Protein AF-A0A9D5JN54-F1 (afdb_monomer_lite)

Sequence (210 aa):
MKYKNLLLLVTGLLFCFTAGAAPQDSYEYVKKGWSLLGKGEFEEVYRLTDECIEKFSQKADILASGLESFPSKGEEDNYAPMNNVATCYFIKGETLIKEGKTDEAKKVFETVIEKYPYAQSFDPRGWYWSIKEKAEMTLNKLETGRVEEAESEEDVVITRVTLYDKGDEFPVDYEKYGKFLNEGKKNYKFVIKNPIGLSDAVGEGIYPNS

Radius of gyration: 34.34 Å; chains: 1; bounding box: 50×62×128 Å

Structure (mmCIF, N/CA/C/O backbone):
data_AF-A0A9D5JN54-F1
#
_entry.id   AF-A0A9D5JN54-F1
#
loop_
_atom_site.group_PDB
_atom_site.id
_atom_site.type_symbol
_atom_site.label_atom_id
_atom_site.label_alt_id
_atom_site.label_comp_id
_atom_site.label_asym_id
_atom_site.label_entity_id
_atom_site.label_seq_id
_atom_site.pdbx_PDB_ins_code
_atom_site.Cartn_x
_atom_site.Cartn_y
_atom_site.Cartn_z
_atom_site.occupancy
_atom_site.B_iso_or_equiv
_atom_site.auth_seq_id
_atom_site.auth_comp_id
_atom_site.auth_asym_id
_atom_site.auth_atom_id
_atom_site.pdbx_PDB_model_num
ATOM 1 N N . MET A 1 1 ? 33.517 8.369 80.388 1.00 41.38 1 MET A N 1
ATOM 2 C CA . MET A 1 1 ? 33.818 7.956 79.000 1.00 41.38 1 MET A CA 1
ATOM 3 C C . MET A 1 1 ? 32.592 8.228 78.145 1.00 41.38 1 MET A C 1
ATOM 5 O O . MET A 1 1 ? 31.522 7.750 78.487 1.00 41.38 1 MET A O 1
ATOM 9 N N . LYS A 1 2 ? 32.727 9.079 77.123 1.00 50.44 2 LYS A N 1
ATOM 10 C CA . LYS A 1 2 ? 31.660 9.510 76.209 1.00 50.44 2 LYS A CA 1
ATOM 11 C C . LYS A 1 2 ? 31.946 8.904 74.837 1.00 50.44 2 LYS A C 1
ATOM 13 O O . LYS A 1 2 ? 33.010 9.196 74.308 1.00 50.44 2 LYS A O 1
ATOM 18 N N . TYR A 1 3 ? 31.006 8.173 74.247 1.00 50.19 3 TYR A N 1
ATOM 19 C CA . TYR A 1 3 ? 30.971 7.984 72.796 1.00 50.19 3 TYR A CA 1
ATOM 20 C C . TYR A 1 3 ? 29.540 8.171 72.293 1.00 50.19 3 TYR A C 1
ATOM 22 O O . TYR A 1 3 ? 28.583 7.662 72.868 1.00 50.19 3 TYR A O 1
ATOM 30 N N . LYS A 1 4 ? 29.440 9.054 71.296 1.00 51.03 4 LYS A N 1
ATOM 31 C CA . LYS A 1 4 ? 28.237 9.632 70.697 1.00 51.03 4 LYS A CA 1
ATOM 32 C C . LYS A 1 4 ? 27.585 8.636 69.736 1.00 51.03 4 LYS A C 1
ATOM 34 O O . LYS A 1 4 ? 28.276 8.056 68.906 1.00 51.03 4 LYS A O 1
ATOM 39 N N . ASN A 1 5 ? 26.259 8.545 69.797 1.00 47.53 5 ASN A N 1
ATOM 40 C CA . ASN A 1 5 ? 25.428 7.920 68.771 1.00 47.53 5 ASN A CA 1
ATOM 41 C C . ASN A 1 5 ? 25.496 8.744 67.476 1.00 47.53 5 ASN A C 1
ATOM 43 O O . ASN A 1 5 ? 25.158 9.929 67.476 1.00 47.53 5 ASN A O 1
ATOM 47 N N . LEU A 1 6 ? 25.940 8.115 66.388 1.00 52.84 6 LEU A N 1
ATOM 48 C CA . LEU A 1 6 ? 25.944 8.675 65.039 1.00 52.84 6 LEU A CA 1
ATOM 49 C C . LEU A 1 6 ? 24.667 8.211 64.324 1.00 52.84 6 LEU A C 1
ATOM 51 O O . LEU A 1 6 ? 24.574 7.074 63.871 1.00 52.84 6 LEU A O 1
ATOM 55 N N . LEU A 1 7 ? 23.667 9.092 64.278 1.00 47.31 7 LEU A N 1
ATOM 56 C CA . LEU A 1 7 ? 22.432 8.923 63.514 1.00 47.31 7 LEU A CA 1
ATOM 57 C C . LEU A 1 7 ? 22.731 9.263 62.044 1.00 47.31 7 LEU A C 1
ATOM 59 O O . LEU A 1 7 ? 22.980 10.423 61.722 1.00 47.31 7 LEU A O 1
ATOM 63 N N . LEU A 1 8 ? 22.746 8.260 61.164 1.00 46.38 8 LEU A N 1
ATOM 64 C CA . LEU A 1 8 ? 22.981 8.438 59.730 1.00 46.38 8 LEU A CA 1
ATOM 65 C C . LEU A 1 8 ? 21.622 8.477 59.017 1.00 46.38 8 LEU A C 1
ATOM 67 O O . LEU A 1 8 ? 20.948 7.462 58.860 1.00 46.38 8 LEU A O 1
ATOM 71 N N . LEU A 1 9 ? 21.194 9.690 58.670 1.00 45.78 9 LEU A N 1
ATOM 72 C CA . LEU A 1 9 ? 19.932 10.000 58.003 1.00 45.78 9 LEU A CA 1
ATOM 73 C C . LEU A 1 9 ? 20.140 9.817 56.491 1.00 45.78 9 LEU A C 1
ATOM 75 O O . LEU A 1 9 ? 20.740 10.663 55.834 1.00 45.78 9 LEU A O 1
ATOM 79 N N . VAL A 1 10 ? 19.706 8.678 55.949 1.00 50.16 10 VAL A N 1
ATOM 80 C CA . VAL A 1 10 ? 19.752 8.400 54.506 1.00 50.16 10 VAL A CA 1
ATOM 81 C C . VAL A 1 10 ? 18.528 9.042 53.858 1.00 50.16 10 VAL A C 1
ATOM 83 O O . VAL A 1 10 ? 17.432 8.489 53.858 1.00 50.16 10 VAL A O 1
ATOM 86 N N . THR A 1 11 ? 18.706 10.245 53.323 1.00 53.28 11 THR A N 1
ATOM 87 C CA . THR A 1 11 ? 17.743 10.885 52.423 1.00 53.28 11 THR A CA 1
ATOM 88 C C . THR A 1 11 ? 17.764 10.161 51.076 1.00 53.28 11 THR A C 1
ATOM 90 O O . THR A 1 11 ? 18.684 10.348 50.280 1.00 53.28 11 THR A O 1
ATOM 93 N N . GLY A 1 12 ? 16.767 9.310 50.828 1.00 47.66 12 GLY A N 1
ATOM 94 C CA . GLY A 1 12 ? 16.536 8.699 49.520 1.00 47.66 12 GLY A CA 1
ATOM 95 C C . GLY A 1 12 ? 16.027 9.742 48.529 1.00 47.66 12 GLY A C 1
ATOM 96 O O . GLY A 1 12 ? 14.876 10.166 48.605 1.00 47.66 12 GLY A O 1
ATOM 97 N N . LEU A 1 13 ? 16.890 10.162 47.605 1.00 51.06 13 LEU A N 1
ATOM 98 C CA . LEU A 1 13 ? 16.500 10.938 46.433 1.00 51.06 13 LEU A CA 1
ATOM 99 C C . LEU A 1 13 ? 15.825 9.973 45.448 1.00 51.06 13 LEU A C 1
ATOM 101 O O . LEU A 1 13 ? 16.490 9.175 44.788 1.00 51.06 13 LEU A O 1
ATOM 105 N N . LEU A 1 14 ? 14.493 10.011 45.389 1.00 50.78 14 LEU A N 1
ATOM 106 C CA . LEU A 1 14 ? 13.709 9.290 44.392 1.00 50.78 14 LEU A CA 1
ATOM 107 C C . LEU A 1 14 ? 13.924 9.985 43.037 1.00 50.78 14 LEU A C 1
ATOM 109 O O . LEU A 1 14 ? 13.258 10.965 42.707 1.00 50.78 14 LEU A O 1
ATOM 113 N N . PHE A 1 15 ? 14.912 9.521 42.275 1.00 47.31 15 PHE A N 1
ATOM 114 C CA . PHE A 1 15 ? 15.123 9.957 40.899 1.00 47.31 15 PHE A CA 1
ATOM 115 C C . PHE A 1 15 ? 14.032 9.305 40.042 1.00 47.31 15 PHE A C 1
ATOM 117 O O . PHE A 1 15 ? 14.148 8.154 39.623 1.00 47.31 15 PHE A O 1
ATOM 124 N N . CYS A 1 16 ? 12.921 10.019 39.856 1.00 46.31 16 CYS A N 1
ATOM 125 C CA . CYS A 1 16 ? 11.868 9.635 38.925 1.00 46.31 16 CYS A CA 1
ATOM 126 C C . CYS A 1 16 ? 12.456 9.716 37.510 1.00 46.31 16 CYS A C 1
ATOM 128 O O . CYS A 1 16 ? 12.542 10.790 36.919 1.00 46.31 16 CYS A O 1
ATOM 130 N N . PHE A 1 17 ? 12.936 8.584 36.996 1.00 45.31 17 PHE A N 1
ATOM 131 C CA . PHE A 1 17 ? 13.361 8.449 35.609 1.00 45.31 17 PHE A CA 1
ATOM 132 C C . PHE A 1 17 ? 12.096 8.508 34.744 1.00 45.31 17 PHE A C 1
ATOM 134 O O . PHE A 1 17 ? 11.453 7.493 34.485 1.00 45.31 17 PHE A O 1
ATOM 141 N N . THR A 1 18 ? 11.691 9.704 34.314 1.00 49.19 18 THR A N 1
ATOM 142 C CA . THR A 1 18 ? 10.767 9.822 33.186 1.00 49.19 18 THR A CA 1
ATOM 143 C C . THR A 1 18 ? 11.546 9.407 31.949 1.00 49.19 18 THR A C 1
ATOM 145 O O . THR A 1 18 ? 12.252 10.215 31.346 1.00 49.19 18 THR A O 1
ATOM 148 N N . ALA A 1 19 ? 11.478 8.119 31.613 1.00 47.66 19 ALA A N 1
ATOM 149 C CA . ALA A 1 19 ? 11.908 7.614 30.322 1.00 47.66 19 ALA A CA 1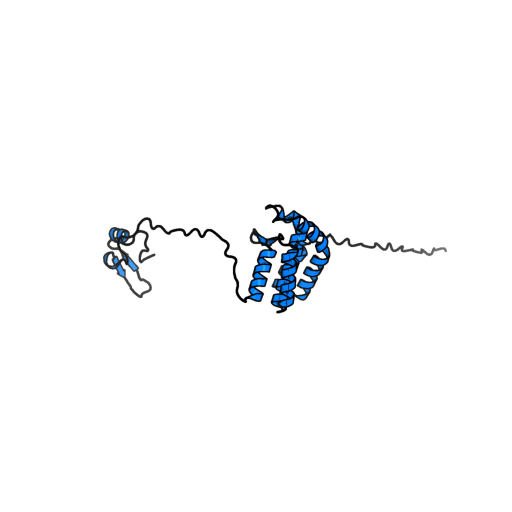
ATOM 150 C C . ALA A 1 19 ? 11.052 8.307 29.255 1.00 47.66 19 ALA A C 1
ATOM 152 O O . ALA A 1 19 ? 9.926 7.899 28.978 1.00 47.66 19 ALA A O 1
ATOM 153 N N . GLY A 1 20 ? 11.559 9.413 28.711 1.00 44.84 20 GLY A N 1
ATOM 154 C CA . GLY A 1 20 ? 11.001 10.023 27.517 1.00 44.84 20 GLY A CA 1
ATOM 155 C C . GLY A 1 20 ? 11.139 9.012 26.390 1.00 44.84 20 GLY A C 1
ATOM 156 O O . GLY A 1 20 ? 12.237 8.814 25.874 1.00 44.84 20 GLY A O 1
ATOM 157 N N . ALA A 1 21 ? 10.047 8.327 26.054 1.00 48.41 21 ALA A N 1
ATOM 158 C CA . ALA A 1 21 ? 9.981 7.523 24.848 1.00 48.41 21 ALA A CA 1
ATOM 159 C C . ALA A 1 21 ? 10.291 8.453 23.669 1.00 48.41 21 ALA A C 1
ATOM 161 O O . ALA A 1 21 ? 9.601 9.456 23.472 1.00 48.41 21 ALA A O 1
ATOM 162 N N . ALA A 1 22 ? 11.360 8.157 22.927 1.00 47.75 22 ALA A N 1
ATOM 163 C CA . ALA A 1 22 ? 11.654 8.861 21.688 1.00 47.75 22 ALA A CA 1
ATOM 164 C C . ALA A 1 22 ? 10.399 8.831 20.794 1.00 47.75 22 ALA A C 1
ATOM 166 O O . ALA A 1 22 ? 9.691 7.817 20.795 1.00 47.75 22 ALA A O 1
ATOM 167 N N . PRO A 1 23 ? 10.080 9.914 20.063 1.00 55.25 23 PRO A N 1
ATOM 168 C CA . PRO A 1 23 ? 8.909 9.935 19.200 1.00 55.25 23 PRO A CA 1
ATOM 169 C C . PRO A 1 23 ? 9.023 8.793 18.187 1.00 55.25 23 PRO A C 1
ATOM 171 O O . PRO A 1 23 ? 9.889 8.805 17.319 1.00 55.25 23 PRO A O 1
ATOM 174 N N . GLN A 1 24 ? 8.181 7.771 18.352 1.00 65.12 24 GLN A N 1
ATOM 175 C CA . GLN A 1 24 ? 8.150 6.632 17.445 1.00 65.12 24 GLN A CA 1
ATOM 176 C C . GLN A 1 24 ? 7.703 7.114 16.069 1.00 65.12 24 GLN A C 1
ATOM 178 O O . GLN A 1 24 ? 6.604 7.655 15.937 1.00 65.12 24 GLN A O 1
ATOM 183 N N . ASP A 1 25 ? 8.563 6.931 15.073 1.00 87.69 25 ASP A N 1
ATOM 184 C CA . ASP A 1 25 ? 8.266 7.261 13.687 1.00 87.69 25 ASP A CA 1
ATOM 185 C C . ASP A 1 25 ? 7.154 6.347 13.149 1.00 87.69 25 ASP A C 1
ATOM 187 O O . ASP A 1 25 ? 7.167 5.130 13.353 1.00 87.69 25 ASP A O 1
ATOM 191 N N . SER A 1 26 ? 6.188 6.944 12.451 1.00 91.69 26 SER A N 1
ATOM 192 C CA . SER A 1 26 ? 5.111 6.247 11.745 1.00 91.69 26 SER A CA 1
ATOM 193 C C . SER A 1 26 ? 5.626 5.145 10.806 1.00 91.69 26 SER A C 1
ATOM 195 O O . SER A 1 26 ? 4.986 4.099 10.691 1.00 91.69 26 SER A O 1
ATOM 197 N N . TYR A 1 27 ? 6.810 5.317 10.207 1.00 94.44 27 TYR A N 1
ATOM 198 C CA . TYR A 1 27 ? 7.404 4.326 9.304 1.00 94.44 27 TYR A CA 1
ATOM 199 C C . TYR A 1 27 ? 7.760 3.004 10.003 1.00 94.44 27 TYR A C 1
ATOM 201 O O . TYR A 1 27 ? 7.640 1.924 9.418 1.00 94.44 27 TYR A O 1
ATOM 209 N N . GLU A 1 28 ? 8.126 3.046 11.288 1.00 95.62 28 GLU A N 1
ATOM 210 C CA . GLU A 1 28 ? 8.456 1.831 12.041 1.00 95.62 28 GLU A CA 1
ATOM 211 C C . GLU A 1 28 ? 7.244 0.904 12.211 1.00 95.62 28 GLU A C 1
ATOM 213 O O . GLU A 1 28 ? 7.414 -0.316 12.267 1.00 95.62 28 GLU A O 1
ATOM 218 N N . TYR A 1 29 ? 6.021 1.446 12.237 1.00 97.25 29 TYR A N 1
ATOM 219 C CA . TYR A 1 29 ? 4.801 0.632 12.253 1.00 97.25 29 TYR A CA 1
ATOM 220 C C . TYR A 1 29 ? 4.611 -0.117 10.936 1.00 97.25 29 TYR A C 1
ATOM 222 O O . TYR A 1 29 ? 4.346 -1.315 10.959 1.00 97.25 29 TYR A O 1
ATOM 230 N N . VAL A 1 30 ? 4.828 0.550 9.799 1.00 97.06 30 VAL A N 1
ATOM 231 C CA . VAL A 1 30 ? 4.738 -0.059 8.463 1.00 97.06 30 VAL A CA 1
ATOM 232 C C . VAL A 1 30 ? 5.753 -1.189 8.316 1.00 97.06 30 VAL A C 1
ATOM 234 O O . VAL A 1 30 ? 5.401 -2.319 7.976 1.00 97.06 30 VAL A O 1
ATOM 237 N N . LYS A 1 31 ? 7.018 -0.907 8.634 1.00 96.50 31 LYS A N 1
ATOM 238 C CA . LYS A 1 31 ? 8.112 -1.880 8.541 1.00 96.50 31 LYS A CA 1
ATOM 239 C C . LYS A 1 31 ? 7.853 -3.122 9.397 1.00 96.50 31 LYS A C 1
ATOM 241 O O . LYS A 1 31 ? 8.060 -4.247 8.936 1.00 96.50 31 LYS A O 1
ATOM 246 N N . LYS A 1 32 ? 7.397 -2.937 10.640 1.00 97.75 32 LYS A N 1
ATOM 247 C CA . LYS A 1 32 ? 7.047 -4.051 11.534 1.00 97.75 32 LYS A CA 1
ATOM 248 C C . LYS A 1 32 ? 5.792 -4.780 11.059 1.00 97.75 32 LYS A C 1
ATOM 250 O O . LYS A 1 32 ? 5.808 -6.006 11.041 1.00 97.75 32 LYS A O 1
ATOM 255 N N . GLY A 1 33 ? 4.764 -4.054 10.623 1.00 98.00 33 GLY A N 1
ATOM 256 C CA . GLY A 1 33 ? 3.512 -4.609 10.109 1.00 98.00 33 GLY A CA 1
ATOM 257 C C . GLY A 1 33 ? 3.741 -5.572 8.946 1.00 98.00 33 GLY A C 1
ATOM 258 O O . GLY A 1 33 ? 3.294 -6.714 9.010 1.00 98.00 33 GLY A O 1
ATOM 259 N N . TRP A 1 34 ? 4.534 -5.179 7.944 1.00 97.69 34 TRP A N 1
ATOM 260 C CA . TRP A 1 34 ? 4.908 -6.071 6.837 1.00 97.69 34 TRP A CA 1
ATOM 261 C C . TRP A 1 34 ? 5.661 -7.319 7.305 1.00 97.69 34 TRP A C 1
ATOM 263 O O . TRP A 1 34 ? 5.368 -8.430 6.861 1.00 97.69 34 TRP A O 1
ATOM 273 N N . SER A 1 35 ? 6.620 -7.147 8.219 1.00 97.75 35 SER A N 1
ATOM 274 C CA . SER A 1 35 ? 7.409 -8.255 8.770 1.00 97.75 35 SER A CA 1
ATOM 275 C C . SER A 1 35 ? 6.532 -9.273 9.504 1.00 97.75 35 SER A C 1
ATOM 277 O O . SER A 1 35 ? 6.646 -10.475 9.268 1.00 97.75 35 SER A O 1
ATOM 279 N N . LEU A 1 36 ? 5.626 -8.802 10.360 1.00 98.50 36 LEU A N 1
ATOM 280 C CA . LEU A 1 36 ? 4.719 -9.642 11.146 1.00 98.50 36 LEU A CA 1
ATOM 281 C C . LEU A 1 36 ? 3.654 -10.311 10.280 1.00 98.50 36 LEU A C 1
ATOM 283 O O . LEU A 1 36 ? 3.385 -11.498 10.458 1.00 98.50 36 LEU A O 1
ATOM 287 N N . LEU A 1 37 ? 3.122 -9.599 9.284 1.00 98.12 37 LEU A N 1
ATOM 288 C CA . LEU A 1 37 ? 2.214 -10.168 8.291 1.00 98.12 37 LEU A CA 1
ATOM 289 C C . LEU A 1 37 ? 2.878 -11.325 7.535 1.00 98.12 37 LEU A C 1
ATOM 291 O O . LEU A 1 37 ? 2.264 -12.376 7.347 1.00 98.12 37 LEU A O 1
ATOM 295 N N . GLY A 1 38 ? 4.148 -11.166 7.149 1.00 96.88 38 GLY A N 1
ATOM 296 C CA . GLY A 1 38 ? 4.942 -12.227 6.525 1.00 96.88 38 GLY A CA 1
ATOM 297 C C . GLY A 1 38 ? 5.158 -13.448 7.426 1.00 96.88 38 GLY A C 1
ATOM 298 O O . GLY A 1 38 ? 5.268 -14.564 6.921 1.00 96.88 38 GLY A O 1
ATOM 299 N N . LYS A 1 39 ? 5.173 -13.257 8.750 1.00 98.06 39 LYS A N 1
ATOM 300 C CA . LYS A 1 39 ? 5.285 -14.330 9.753 1.00 98.06 39 LYS A CA 1
ATOM 301 C C . LYS A 1 39 ? 3.945 -14.947 10.158 1.00 98.06 39 LYS A C 1
ATOM 303 O O . LYS A 1 39 ? 3.942 -15.974 10.829 1.00 98.06 39 LYS A O 1
ATOM 308 N N . GLY A 1 40 ? 2.823 -14.344 9.767 1.00 96.94 40 GLY A N 1
ATOM 309 C CA . GLY A 1 40 ? 1.492 -14.776 10.192 1.00 96.94 40 GLY A CA 1
ATOM 310 C C . GLY A 1 40 ? 1.116 -14.357 11.619 1.00 96.94 40 GLY A C 1
ATOM 311 O O . GLY A 1 40 ? 0.193 -14.923 12.195 1.00 96.94 40 GLY A O 1
ATOM 312 N N . GLU A 1 41 ? 1.811 -13.380 12.206 1.00 98.31 41 GLU A N 1
ATOM 313 C CA . GLU A 1 41 ? 1.548 -12.879 13.565 1.00 98.31 41 GLU A CA 1
ATOM 314 C C . GLU A 1 41 ? 0.401 -11.847 13.556 1.00 98.31 41 GLU A C 1
ATOM 316 O O . GLU A 1 41 ? 0.594 -10.668 13.843 1.00 98.31 41 GLU A O 1
ATOM 321 N N . PHE A 1 42 ? -0.802 -12.279 13.163 1.00 98.25 42 PHE A N 1
ATOM 322 C CA . PHE A 1 42 ? -1.915 -11.385 12.807 1.00 98.25 42 PHE A CA 1
ATOM 323 C C . PHE A 1 42 ? -2.397 -10.476 13.944 1.00 98.25 42 PHE A C 1
ATOM 325 O O . PHE A 1 42 ? -2.659 -9.301 13.704 1.00 98.25 42 PHE A O 1
ATOM 332 N N . GLU A 1 43 ? -2.466 -10.970 15.183 1.00 98.25 43 GLU A N 1
ATOM 333 C CA . GLU A 1 43 ? -2.861 -10.146 16.339 1.00 98.25 43 GLU A CA 1
ATOM 334 C C . GLU A 1 43 ? -1.924 -8.948 16.533 1.00 98.25 43 GLU A C 1
ATOM 336 O O . GLU A 1 43 ? -2.372 -7.824 16.763 1.00 98.25 43 GLU A O 1
ATOM 341 N N . GLU A 1 44 ? -0.619 -9.171 16.375 1.00 98.31 44 GLU A N 1
ATOM 342 C CA . GLU A 1 44 ? 0.383 -8.119 16.514 1.00 98.31 44 GLU A CA 1
ATOM 343 C C . GLU A 1 44 ? 0.371 -7.167 15.311 1.00 98.31 44 GLU A C 1
ATOM 345 O O . GLU A 1 44 ? 0.607 -5.967 15.477 1.00 98.31 44 GLU A O 1
ATOM 350 N N . VAL A 1 45 ? 0.031 -7.666 14.113 1.00 98.69 45 VAL A N 1
ATOM 351 C CA . VAL A 1 45 ? -0.231 -6.802 12.954 1.00 98.69 45 VAL A CA 1
ATOM 352 C C . VAL A 1 45 ? -1.361 -5.830 13.273 1.00 98.69 45 VAL A C 1
ATOM 354 O O . VAL A 1 45 ? -1.144 -4.627 13.153 1.00 98.69 45 VAL A O 1
ATOM 357 N N . TYR A 1 46 ? -2.515 -6.318 13.744 1.00 98.69 46 TYR A N 1
ATOM 358 C CA . TYR A 1 46 ? -3.641 -5.452 14.104 1.00 98.69 46 TYR A CA 1
ATOM 359 C C . TYR A 1 46 ? -3.262 -4.436 15.166 1.00 98.69 46 TYR A C 1
ATOM 361 O O . TYR A 1 46 ? -3.524 -3.247 14.995 1.00 98.69 46 TYR A O 1
ATOM 369 N N . ARG A 1 47 ? -2.585 -4.884 16.229 1.00 98.38 47 ARG A N 1
ATOM 370 C CA . ARG A 1 47 ? -2.139 -4.005 17.311 1.00 98.38 47 ARG A CA 1
ATOM 371 C C . ARG A 1 47 ? -1.298 -2.846 16.775 1.00 98.38 47 ARG A C 1
ATOM 373 O O . ARG A 1 47 ? -1.551 -1.698 17.124 1.00 98.38 47 ARG A O 1
ATOM 380 N N . LEU A 1 48 ? -0.317 -3.131 15.919 1.00 97.94 48 LEU A N 1
ATOM 381 C CA . LEU A 1 48 ? 0.571 -2.109 15.364 1.00 97.94 48 LEU A CA 1
ATOM 382 C C . LEU A 1 48 ? -0.111 -1.214 14.334 1.00 97.94 48 LEU A C 1
ATOM 384 O O . LEU A 1 48 ? 0.112 -0.003 14.353 1.00 97.94 48 LEU A O 1
ATOM 388 N N . THR A 1 49 ? -0.910 -1.777 13.426 1.00 98.38 49 THR A N 1
ATOM 389 C CA . THR A 1 49 ? -1.608 -0.969 12.421 1.00 98.38 49 THR A CA 1
ATOM 390 C C . THR A 1 49 ? -2.615 -0.043 13.085 1.00 98.38 49 THR A C 1
ATOM 392 O O . THR A 1 49 ? -2.677 1.128 12.722 1.00 98.38 49 THR A O 1
ATOM 395 N N . ASP A 1 50 ? -3.339 -0.524 14.096 1.00 98.50 50 ASP A N 1
ATOM 396 C CA . ASP A 1 50 ? -4.348 0.267 14.803 1.00 98.50 50 ASP A CA 1
ATOM 397 C C . ASP A 1 50 ? -3.698 1.364 15.642 1.00 98.50 50 ASP A C 1
ATOM 399 O O . ASP A 1 50 ? -4.136 2.510 15.581 1.00 98.50 50 ASP A O 1
ATOM 403 N N . GLU A 1 51 ? -2.586 1.064 16.319 1.00 98.12 51 GLU A N 1
ATOM 404 C CA . GLU A 1 51 ? -1.802 2.068 17.044 1.00 98.12 51 GLU A CA 1
ATOM 405 C C . GLU A 1 51 ? -1.263 3.163 16.101 1.00 98.12 51 GLU A C 1
ATOM 407 O O . GLU A 1 51 ? -1.297 4.350 16.433 1.00 98.12 51 GLU A O 1
ATOM 412 N N . CYS A 1 52 ? -0.799 2.795 14.900 1.00 98.00 52 CYS A N 1
ATOM 413 C CA . CYS A 1 52 ? -0.361 3.763 13.893 1.00 98.00 52 CYS A CA 1
ATOM 414 C C . CYS A 1 52 ? -1.520 4.653 13.423 1.00 98.00 52 CYS A C 1
ATOM 416 O O . CYS A 1 52 ? -1.404 5.882 13.408 1.00 98.00 52 CYS A O 1
ATOM 418 N N . ILE A 1 53 ? -2.645 4.037 13.061 1.00 98.25 53 ILE A N 1
ATOM 419 C CA . ILE A 1 53 ? -3.834 4.736 12.571 1.00 98.25 53 ILE A CA 1
ATOM 420 C C . ILE A 1 53 ? -4.360 5.694 13.643 1.00 98.25 53 ILE A C 1
ATOM 422 O O . ILE A 1 53 ? -4.573 6.871 13.355 1.00 98.25 53 ILE A O 1
ATOM 426 N N . GLU A 1 54 ? -4.520 5.239 14.883 1.00 97.88 54 GLU A N 1
ATOM 427 C CA . GLU A 1 54 ? -5.012 6.066 15.989 1.00 97.88 54 GLU A CA 1
ATOM 428 C C . GLU A 1 54 ? -4.105 7.278 16.223 1.00 97.88 54 GLU A C 1
ATOM 430 O O . GLU A 1 54 ? -4.573 8.413 16.316 1.00 97.88 54 GLU A O 1
ATOM 435 N N . LYS A 1 55 ? -2.789 7.057 16.245 1.00 97.62 55 LYS A N 1
ATOM 436 C CA . LYS A 1 55 ? -1.814 8.096 16.581 1.00 97.62 55 LYS A CA 1
ATOM 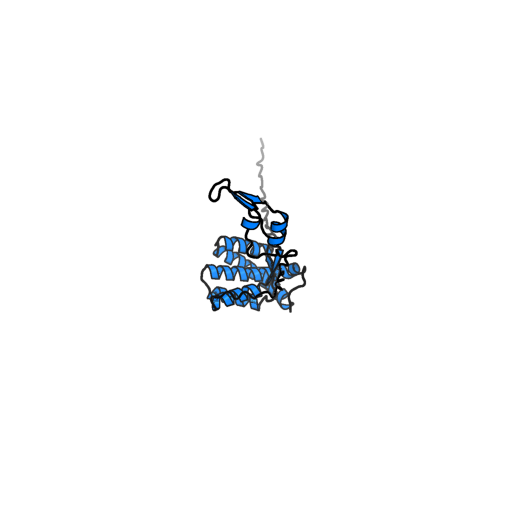437 C C . LYS A 1 55 ? -1.598 9.127 15.475 1.00 97.62 55 LYS A C 1
ATOM 439 O O . LYS A 1 55 ? -1.288 10.279 15.778 1.00 97.62 55 LYS A O 1
ATOM 444 N N . PHE A 1 56 ? -1.711 8.730 14.207 1.00 97.69 56 PHE A N 1
ATOM 445 C CA . PHE A 1 56 ? -1.293 9.567 13.077 1.00 97.69 56 PHE A CA 1
ATOM 446 C C . PHE A 1 56 ? -2.416 9.947 12.105 1.00 97.69 56 PHE A C 1
ATOM 448 O O . PHE A 1 56 ? -2.193 10.831 11.274 1.00 97.69 56 PHE A O 1
ATOM 455 N N . SER A 1 57 ? -3.618 9.368 12.218 1.00 97.56 57 SER A N 1
ATOM 456 C CA . SER A 1 57 ? -4.742 9.637 11.300 1.00 97.56 57 SER A CA 1
ATOM 457 C C . SER A 1 57 ? -5.109 11.113 11.200 1.00 97.56 57 SER A C 1
ATOM 459 O O . SER A 1 57 ? -5.296 11.601 10.096 1.00 97.56 57 SER A O 1
ATOM 461 N N . GLN A 1 58 ? -5.128 11.866 12.304 1.00 97.69 58 GLN A N 1
ATOM 462 C CA . GLN A 1 58 ? -5.449 13.298 12.247 1.00 97.69 58 GLN A CA 1
ATOM 463 C C . GLN A 1 58 ? -4.473 14.072 11.345 1.00 97.69 58 GLN A C 1
ATOM 465 O O . GLN A 1 58 ? -4.888 14.897 10.534 1.00 97.69 58 GLN A O 1
ATOM 470 N N . LYS A 1 59 ? -3.167 13.800 11.463 1.00 97.12 59 LYS A N 1
ATOM 471 C CA . LYS A 1 59 ? -2.153 14.435 10.612 1.00 97.12 59 LYS A CA 1
ATOM 472 C C . LYS A 1 59 ? -2.264 13.944 9.168 1.00 97.12 59 LYS A C 1
ATOM 474 O O . LYS A 1 59 ? -2.124 14.749 8.252 1.00 97.12 59 LYS A O 1
ATOM 479 N N . ALA A 1 60 ? -2.513 12.650 8.976 1.00 97.88 60 ALA A N 1
ATOM 480 C CA . ALA A 1 60 ? -2.741 12.064 7.661 1.00 97.88 60 ALA A CA 1
ATOM 481 C C . ALA A 1 60 ? -3.936 12.714 6.947 1.00 97.88 60 ALA A C 1
ATOM 483 O O . ALA A 1 60 ? -3.814 13.070 5.781 1.00 97.88 60 ALA A O 1
ATOM 484 N N . ASP A 1 61 ? -5.045 12.934 7.654 1.00 98.25 61 ASP A N 1
ATOM 485 C CA . ASP A 1 61 ? -6.273 13.530 7.116 1.00 98.25 61 ASP A CA 1
ATOM 486 C C . ASP A 1 61 ? -6.046 14.981 6.669 1.00 98.25 61 ASP A C 1
ATOM 488 O O . ASP A 1 61 ? -6.487 15.377 5.592 1.00 98.25 61 ASP A O 1
ATOM 492 N N . ILE A 1 62 ? -5.293 15.763 7.451 1.00 97.88 62 ILE A N 1
ATOM 493 C CA . ILE A 1 62 ? -4.911 17.134 7.077 1.00 97.88 62 ILE A CA 1
ATOM 494 C C . ILE A 1 62 ? -4.070 17.130 5.796 1.00 97.88 62 ILE A C 1
ATOM 496 O O . ILE A 1 62 ? -4.357 17.897 4.879 1.00 97.88 62 ILE A O 1
ATOM 500 N N . LEU A 1 63 ? -3.057 16.259 5.722 1.00 97.31 63 LEU A N 1
ATOM 501 C CA . LEU A 1 63 ? -2.193 16.141 4.544 1.00 97.31 63 LEU A CA 1
ATOM 502 C C . LEU A 1 63 ? -2.992 15.723 3.302 1.00 97.31 63 LEU A C 1
ATOM 504 O O . LEU A 1 63 ? -2.832 16.329 2.247 1.00 97.31 63 LEU A O 1
ATOM 508 N N . ALA A 1 64 ? -3.885 14.743 3.444 1.00 97.38 64 ALA A N 1
ATOM 509 C CA . ALA A 1 64 ? -4.717 14.243 2.355 1.00 97.38 64 ALA A CA 1
ATOM 510 C C . ALA A 1 64 ? -5.694 15.301 1.827 1.00 97.38 64 ALA A C 1
ATOM 512 O O . ALA A 1 64 ? -5.858 15.431 0.618 1.00 97.38 64 ALA A O 1
ATOM 513 N N . SER A 1 65 ? -6.297 16.100 2.716 1.00 96.38 65 SER A N 1
ATOM 514 C CA . SER A 1 65 ? -7.262 17.144 2.336 1.00 96.38 65 SER A CA 1
ATOM 515 C C . SER A 1 65 ? -6.676 18.256 1.459 1.00 96.38 65 SER A C 1
ATOM 517 O O . SER A 1 65 ? -7.424 18.965 0.791 1.00 96.38 65 SER A O 1
ATOM 519 N N . GLY A 1 66 ? -5.349 18.417 1.465 1.00 93.06 66 GLY A N 1
ATOM 520 C CA . GLY A 1 66 ? -4.637 19.404 0.654 1.00 93.06 66 GLY A CA 1
ATOM 521 C C . GLY A 1 66 ? -4.196 18.896 -0.720 1.00 93.06 66 GLY A C 1
ATOM 522 O O . GLY A 1 66 ? -3.570 19.656 -1.455 1.00 93.06 66 GLY A O 1
ATOM 523 N N . LEU A 1 67 ? -4.471 17.632 -1.057 1.00 95.81 67 LEU A N 1
ATOM 524 C CA . LEU A 1 67 ? -4.020 17.009 -2.298 1.00 95.81 67 LEU A CA 1
ATOM 525 C C . LEU A 1 67 ? -5.166 16.836 -3.297 1.00 95.81 67 LEU A C 1
ATOM 527 O O . LEU A 1 67 ? -6.208 16.265 -2.989 1.00 95.81 67 LEU A O 1
ATOM 531 N N . GLU A 1 68 ? -4.915 17.254 -4.535 1.00 96.00 68 GLU A N 1
ATOM 532 C CA . GLU A 1 68 ? -5.769 16.970 -5.699 1.00 96.00 68 GLU A CA 1
ATOM 533 C C . GLU A 1 68 ? -5.117 15.978 -6.674 1.00 96.00 68 GLU A C 1
ATOM 535 O O . GLU A 1 68 ? -5.746 15.535 -7.630 1.00 96.00 68 GLU A O 1
ATOM 540 N N . SER A 1 69 ? -3.847 15.641 -6.454 1.00 96.56 69 SER A N 1
ATOM 541 C CA . SER A 1 69 ? -3.070 14.688 -7.247 1.00 96.56 69 SER A CA 1
ATOM 542 C C . SER A 1 69 ? -1.902 14.149 -6.417 1.00 96.56 69 SER A C 1
ATOM 544 O O . SER A 1 69 ? -1.700 14.573 -5.275 1.00 96.56 69 SER A O 1
ATOM 546 N N . PHE A 1 70 ? -1.141 13.202 -6.972 1.00 95.56 70 PHE A N 1
ATOM 547 C CA . PHE A 1 70 ? 0.074 12.715 -6.322 1.00 95.56 70 PHE A CA 1
ATOM 548 C C . PHE A 1 70 ? 1.091 13.847 -6.105 1.00 95.56 70 PHE A C 1
ATOM 550 O O . PHE A 1 70 ? 1.245 14.701 -6.983 1.00 95.56 70 PHE A O 1
ATOM 557 N N . PRO A 1 71 ? 1.817 13.839 -4.971 1.00 92.75 71 PRO A N 1
ATOM 558 C CA . PRO A 1 71 ? 2.967 14.712 -4.772 1.00 92.75 71 PRO A CA 1
ATOM 559 C C . PRO A 1 71 ? 3.999 14.582 -5.899 1.00 92.75 71 PRO A C 1
ATOM 561 O O . PRO A 1 71 ? 4.110 13.537 -6.547 1.00 92.75 71 PRO A O 1
ATOM 564 N N . SER A 1 72 ? 4.792 15.634 -6.113 1.00 92.94 72 SER A N 1
ATOM 565 C CA . SER A 1 72 ? 5.885 15.577 -7.083 1.00 92.94 72 SER A CA 1
ATOM 566 C C . SER A 1 72 ? 6.913 14.528 -6.662 1.00 92.94 72 SER A C 1
ATOM 568 O O . SER A 1 72 ? 7.153 14.307 -5.473 1.00 92.94 72 SER A O 1
ATOM 570 N N . LYS A 1 73 ? 7.587 13.925 -7.644 1.00 89.62 73 LYS A N 1
ATOM 571 C CA . LYS A 1 73 ? 8.666 12.970 -7.377 1.00 89.62 73 LYS A CA 1
ATOM 572 C C . LYS A 1 73 ? 9.747 13.602 -6.492 1.00 89.62 73 LYS A C 1
ATOM 574 O O . LYS A 1 73 ? 10.290 14.650 -6.842 1.00 89.62 73 LYS A O 1
ATOM 579 N N . GLY A 1 74 ? 10.101 12.934 -5.400 1.00 89.62 74 GLY A N 1
ATOM 580 C CA . GLY A 1 74 ? 11.053 13.415 -4.394 1.00 89.62 74 GLY A CA 1
ATOM 581 C C . GLY A 1 74 ? 10.417 14.176 -3.226 1.00 89.62 74 GLY A C 1
ATOM 582 O O . GLY A 1 74 ? 11.132 14.536 -2.293 1.00 89.62 74 GLY A O 1
ATOM 583 N N . GLU A 1 75 ? 9.106 14.429 -3.250 1.00 93.00 75 GLU A N 1
ATOM 584 C CA . GLU A 1 75 ? 8.372 15.063 -2.147 1.00 93.00 75 GLU A CA 1
ATOM 585 C C . GLU A 1 75 ? 7.615 14.053 -1.272 1.00 93.00 75 GLU A C 1
ATOM 587 O O . GLU A 1 75 ? 6.917 14.455 -0.341 1.00 93.00 75 GLU A O 1
ATOM 592 N N . GLU A 1 76 ? 7.747 12.750 -1.531 1.00 92.19 76 GLU A N 1
ATOM 593 C CA . GLU A 1 76 ? 6.968 11.694 -0.876 1.00 92.19 76 GLU A CA 1
ATOM 594 C C . GLU A 1 76 ? 7.156 11.699 0.654 1.00 92.19 76 GLU A C 1
ATOM 596 O O . GLU A 1 76 ? 6.195 11.489 1.402 1.00 92.19 76 GLU A O 1
ATOM 601 N N . ASP A 1 77 ? 8.362 12.031 1.129 1.00 90.94 77 ASP A N 1
ATOM 602 C CA . ASP A 1 77 ? 8.705 12.109 2.556 1.00 90.94 77 ASP A CA 1
ATOM 603 C C . ASP A 1 77 ? 7.924 13.203 3.304 1.00 90.94 77 ASP A C 1
ATOM 605 O O . ASP A 1 77 ? 7.613 13.051 4.490 1.00 90.94 77 ASP A O 1
ATOM 609 N N . ASN A 1 78 ? 7.520 14.281 2.620 1.00 94.12 78 ASN A N 1
ATOM 610 C CA . ASN A 1 78 ? 6.688 15.334 3.220 1.00 94.12 78 ASN A CA 1
ATOM 611 C C . ASN A 1 78 ? 5.295 14.809 3.602 1.00 94.12 78 ASN A C 1
ATOM 613 O O . ASN A 1 78 ? 4.645 15.338 4.509 1.00 94.12 78 ASN A O 1
ATOM 617 N N . TYR A 1 79 ? 4.867 13.732 2.945 1.00 96.12 79 TYR A N 1
ATOM 618 C CA . TYR A 1 79 ? 3.586 13.069 3.144 1.00 96.12 79 TYR A CA 1
ATOM 619 C C . TYR A 1 79 ? 3.726 11.742 3.898 1.00 96.12 79 TYR A C 1
ATOM 621 O O . TYR A 1 79 ? 2.745 11.008 4.026 1.00 96.12 79 TYR A O 1
ATOM 629 N N . ALA A 1 80 ? 4.903 11.448 4.471 1.00 94.75 80 ALA A N 1
ATOM 630 C CA . ALA A 1 80 ? 5.182 10.191 5.165 1.00 94.75 80 ALA A CA 1
ATOM 631 C C . ALA A 1 80 ? 4.105 9.784 6.194 1.00 94.75 80 ALA A C 1
ATOM 633 O O . ALA A 1 80 ? 3.687 8.631 6.163 1.00 94.75 80 ALA A O 1
ATOM 634 N N . PRO A 1 81 ? 3.558 10.669 7.056 1.00 95.81 81 PRO A N 1
ATOM 635 C CA . PRO A 1 81 ? 2.495 10.273 7.984 1.00 95.81 81 PRO A CA 1
ATOM 636 C C . PRO A 1 81 ? 1.223 9.775 7.286 1.00 95.81 81 PRO A C 1
ATOM 638 O O . PRO A 1 81 ? 0.637 8.792 7.726 1.00 95.81 81 PRO A O 1
ATOM 641 N N . MET A 1 82 ? 0.813 10.421 6.189 1.00 97.62 82 MET A N 1
ATOM 642 C CA . MET A 1 82 ? -0.337 9.997 5.383 1.00 97.62 82 MET A CA 1
ATOM 643 C C . MET A 1 82 ? -0.054 8.666 4.689 1.00 97.62 82 MET A C 1
ATOM 645 O O . MET A 1 82 ? -0.830 7.721 4.816 1.00 97.62 82 MET A O 1
ATOM 649 N N . ASN A 1 83 ? 1.098 8.578 4.027 1.00 98.06 83 ASN A N 1
ATOM 650 C CA . ASN A 1 83 ? 1.568 7.386 3.328 1.00 98.06 83 ASN A CA 1
ATOM 651 C C . ASN A 1 83 ? 1.662 6.172 4.266 1.00 98.06 83 ASN A C 1
ATOM 653 O O . ASN A 1 83 ? 1.195 5.081 3.937 1.00 98.06 83 ASN A O 1
ATOM 657 N N . ASN A 1 84 ? 2.194 6.366 5.473 1.00 98.25 84 ASN A N 1
ATOM 658 C CA . ASN A 1 84 ? 2.357 5.307 6.464 1.00 98.25 84 ASN A CA 1
ATOM 659 C C . ASN A 1 84 ? 1.020 4.868 7.076 1.00 98.25 84 ASN A C 1
ATOM 661 O O . ASN A 1 84 ? 0.799 3.667 7.227 1.00 98.25 84 ASN A O 1
ATOM 665 N N . VAL A 1 85 ? 0.104 5.800 7.373 1.00 98.56 85 VAL A N 1
ATOM 666 C CA . VAL A 1 85 ? -1.255 5.465 7.844 1.00 98.56 85 VAL A CA 1
ATOM 667 C C . VAL A 1 85 ? -2.021 4.686 6.778 1.00 98.56 85 VAL A C 1
ATOM 669 O O . VAL A 1 85 ? -2.583 3.633 7.079 1.00 98.56 85 VAL A O 1
ATOM 672 N N . ALA A 1 86 ? -1.998 5.144 5.525 1.00 98.69 86 ALA A N 1
ATOM 673 C CA . ALA A 1 86 ? -2.630 4.442 4.411 1.00 98.69 86 ALA A CA 1
ATOM 674 C C . ALA A 1 86 ? -2.026 3.043 4.203 1.00 98.69 86 ALA A C 1
ATOM 676 O O . ALA A 1 86 ? -2.755 2.064 4.045 1.00 98.69 86 ALA A O 1
ATOM 677 N N . THR A 1 87 ? -0.699 2.915 4.301 1.00 98.62 87 THR A N 1
ATOM 678 C CA . THR A 1 87 ? -0.029 1.608 4.242 1.00 98.62 87 THR A CA 1
ATOM 679 C C . THR A 1 87 ? -0.456 0.702 5.406 1.00 98.62 87 THR A C 1
ATOM 681 O O . THR A 1 87 ? -0.658 -0.491 5.201 1.00 98.62 87 THR A O 1
ATOM 684 N N . CYS A 1 88 ? -0.657 1.236 6.616 1.00 98.75 88 CYS A N 1
ATOM 685 C CA . CYS A 1 88 ? -1.155 0.452 7.753 1.00 98.75 88 CYS A CA 1
ATOM 686 C C . CYS A 1 88 ? -2.589 -0.052 7.539 1.00 98.75 88 CYS A C 1
ATOM 688 O O . CYS A 1 88 ? -2.863 -1.210 7.851 1.00 98.75 88 CYS A O 1
ATOM 690 N N . TYR A 1 89 ? -3.481 0.757 6.952 1.00 98.81 89 TYR A N 1
ATOM 691 C CA . TYR A 1 89 ? -4.795 0.271 6.512 1.00 98.81 89 TYR A CA 1
ATOM 692 C C . TYR A 1 89 ? -4.655 -0.865 5.494 1.00 98.81 89 TYR A C 1
ATOM 694 O O . TYR A 1 89 ? -5.293 -1.904 5.645 1.00 98.81 89 TYR A O 1
ATOM 702 N N . PHE A 1 90 ? -3.779 -0.711 4.500 1.00 98.75 90 PHE A N 1
ATOM 703 C CA . PHE A 1 90 ? -3.553 -1.745 3.490 1.00 98.75 90 PHE A CA 1
ATOM 704 C C . PHE A 1 90 ? -3.055 -3.065 4.109 1.00 98.75 90 PHE A C 1
ATOM 706 O O . PHE A 1 90 ? -3.624 -4.123 3.849 1.00 98.75 90 PHE A O 1
ATOM 713 N N . ILE A 1 91 ? -2.051 -3.012 4.995 1.00 98.75 91 ILE A N 1
ATOM 714 C CA . ILE A 1 91 ? -1.539 -4.182 5.734 1.00 98.75 91 ILE A CA 1
ATOM 715 C C . ILE A 1 91 ? -2.657 -4.844 6.553 1.00 98.75 91 ILE A C 1
ATOM 717 O O . ILE A 1 91 ? -2.776 -6.072 6.560 1.00 98.75 91 ILE A O 1
ATOM 721 N N . LYS A 1 92 ? -3.498 -4.049 7.226 1.00 98.75 92 LYS A N 1
ATOM 722 C CA . LYS A 1 92 ? -4.653 -4.550 7.983 1.00 98.75 92 LYS A CA 1
ATOM 723 C C . LYS A 1 92 ? -5.646 -5.284 7.076 1.00 98.75 92 LYS A C 1
ATOM 725 O O . LYS A 1 92 ? -6.078 -6.380 7.424 1.00 98.75 92 LYS A O 1
ATOM 730 N N . GLY A 1 93 ? -5.955 -4.732 5.903 1.00 98.56 93 GLY A N 1
ATOM 731 C CA . GLY A 1 93 ? -6.806 -5.372 4.894 1.00 98.56 93 GLY A CA 1
ATOM 732 C C . GLY A 1 93 ? -6.241 -6.708 4.403 1.00 98.56 93 GLY A C 1
ATOM 733 O O . GLY A 1 93 ? -6.941 -7.719 4.410 1.00 98.56 93 GLY A O 1
ATOM 734 N N . GLU A 1 94 ? -4.951 -6.753 4.066 1.00 98.56 94 GLU A N 1
ATOM 735 C CA . GLU A 1 94 ? -4.264 -7.991 3.658 1.00 98.56 94 GLU A CA 1
ATOM 736 C C . GLU A 1 94 ? -4.268 -9.056 4.767 1.00 98.56 94 GLU A C 1
ATOM 738 O O . GLU A 1 94 ? -4.393 -10.254 4.499 1.00 98.56 94 GLU A O 1
ATOM 743 N N . THR A 1 95 ? -4.166 -8.627 6.026 1.00 98.69 95 THR A N 1
ATOM 744 C CA . THR A 1 95 ? -4.256 -9.512 7.197 1.00 98.69 95 THR A CA 1
ATOM 745 C C . THR A 1 95 ? -5.647 -10.133 7.307 1.00 98.69 95 THR A C 1
ATOM 747 O O . THR A 1 95 ? -5.766 -11.353 7.423 1.00 98.69 95 THR A O 1
ATOM 750 N N . LEU A 1 96 ? -6.699 -9.321 7.164 1.00 98.62 96 LEU A N 1
ATOM 751 C CA . LEU A 1 96 ? -8.091 -9.784 7.176 1.00 98.62 96 LEU A CA 1
ATOM 752 C C . LEU A 1 96 ? -8.362 -10.792 6.050 1.00 98.62 96 LEU A C 1
ATOM 754 O O . LEU A 1 96 ? -9.011 -11.812 6.289 1.00 98.62 96 LEU A O 1
ATOM 758 N N . ILE A 1 97 ? -7.812 -10.574 4.848 1.00 97.56 97 ILE A N 1
ATOM 759 C CA . ILE A 1 97 ? -7.893 -11.550 3.745 1.00 97.56 97 ILE A CA 1
ATOM 760 C C . ILE A 1 97 ? -7.270 -12.886 4.151 1.00 97.56 97 ILE A C 1
ATOM 762 O O . ILE A 1 97 ? -7.875 -13.934 3.921 1.00 97.56 97 ILE A O 1
ATOM 766 N N . LYS A 1 98 ? -6.069 -12.875 4.744 1.00 97.44 98 LYS A N 1
ATOM 767 C CA . LYS A 1 98 ? -5.377 -14.109 5.156 1.00 97.44 98 LYS A CA 1
ATOM 768 C C . LYS A 1 98 ? -6.139 -14.896 6.220 1.00 97.44 98 LYS A C 1
ATOM 770 O O . LYS A 1 98 ? -6.014 -16.116 6.262 1.00 97.44 98 LYS A O 1
ATOM 775 N N . GLU A 1 99 ? -6.938 -14.221 7.038 1.00 97.00 99 GLU A N 1
ATOM 776 C CA . GLU A 1 99 ? -7.833 -14.849 8.013 1.00 97.00 99 GLU A CA 1
ATOM 777 C C . GLU A 1 99 ? -9.197 -15.267 7.430 1.00 97.00 99 GLU A C 1
ATOM 779 O O . GLU A 1 99 ? -10.019 -15.835 8.145 1.00 97.00 99 GLU A O 1
ATOM 784 N N . GLY A 1 100 ? -9.467 -14.989 6.150 1.00 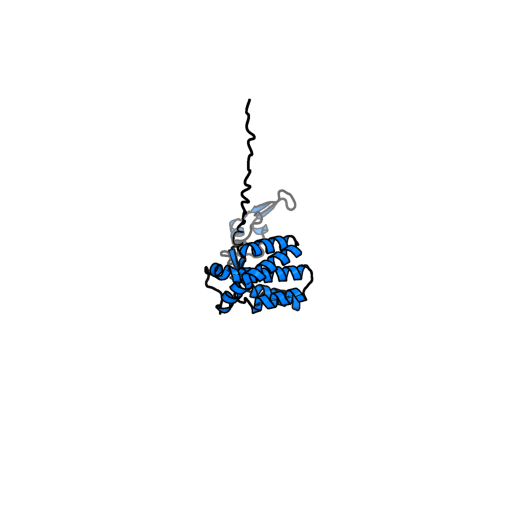95.50 100 GLY A N 1
ATOM 785 C CA . GLY A 1 100 ? -10.761 -15.261 5.514 1.00 95.50 100 GLY A CA 1
ATOM 786 C C . GLY A 1 100 ? -11.870 -14.271 5.891 1.00 95.50 100 GLY A C 1
ATOM 787 O O . GLY A 1 100 ? -13.036 -14.505 5.577 1.00 95.50 100 GLY A O 1
ATOM 788 N N . LYS A 1 101 ? -11.532 -13.151 6.537 1.00 97.56 101 LYS A N 1
ATOM 789 C CA . LYS A 1 101 ? -12.460 -12.084 6.948 1.00 97.56 101 LYS A CA 1
ATOM 790 C C . LYS A 1 101 ? -12.693 -11.097 5.801 1.00 97.56 101 LYS A C 1
ATOM 792 O O . LYS A 1 101 ? -12.394 -9.907 5.897 1.00 97.56 101 LYS A O 1
ATOM 797 N N . THR A 1 102 ? -13.198 -11.604 4.679 1.00 96.19 102 THR A N 1
ATOM 798 C CA . THR A 1 102 ? -13.293 -10.853 3.417 1.00 96.19 102 THR A CA 1
ATOM 799 C C . THR A 1 102 ? -14.132 -9.579 3.528 1.00 96.19 102 THR A C 1
ATOM 801 O O . THR A 1 102 ? -13.694 -8.538 3.050 1.00 96.19 102 THR A O 1
ATOM 804 N N . ASP A 1 103 ? -15.294 -9.619 4.183 1.00 96.94 103 ASP A N 1
ATOM 805 C CA . ASP A 1 103 ? -16.172 -8.442 4.292 1.00 96.94 103 ASP A CA 1
ATOM 806 C C . ASP A 1 103 ? -15.552 -7.316 5.130 1.00 96.94 103 ASP A C 1
ATOM 808 O O . ASP A 1 103 ? -15.755 -6.134 4.855 1.00 96.94 103 ASP A O 1
ATOM 812 N N . GLU A 1 104 ? -14.775 -7.670 6.153 1.00 97.94 104 GLU A N 1
ATOM 813 C CA . GLU A 1 104 ? -14.025 -6.701 6.953 1.00 97.94 104 GLU A CA 1
ATOM 814 C C . GLU A 1 104 ? -12.865 -6.115 6.145 1.00 97.94 104 GLU A C 1
ATOM 816 O O . GLU A 1 104 ? -12.644 -4.904 6.179 1.00 97.94 104 GLU A O 1
ATOM 821 N N . ALA A 1 105 ? -12.162 -6.954 5.375 1.00 98.25 105 ALA A N 1
ATOM 822 C CA . ALA A 1 105 ? -11.085 -6.507 4.500 1.00 98.25 105 ALA A CA 1
ATOM 823 C C . ALA A 1 105 ? -11.591 -5.487 3.474 1.00 98.25 105 ALA A C 1
ATOM 825 O O . ALA A 1 105 ? -10.969 -4.440 3.300 1.00 98.25 105 ALA A O 1
ATOM 826 N N . LYS A 1 106 ? -12.748 -5.753 2.849 1.00 98.25 106 LYS A N 1
ATOM 827 C CA . LYS A 1 106 ? -13.353 -4.847 1.865 1.00 98.25 106 LYS A CA 1
ATOM 828 C C . LYS A 1 106 ? -13.574 -3.448 2.434 1.00 98.25 106 LYS A C 1
ATOM 830 O O . LYS A 1 106 ? -13.075 -2.485 1.866 1.00 98.25 106 LYS A O 1
ATOM 835 N N . LYS A 1 107 ? -14.183 -3.350 3.618 1.00 98.44 107 LYS A N 1
ATOM 836 C CA . LYS A 1 107 ? -14.409 -2.067 4.311 1.00 98.44 107 LYS A CA 1
ATOM 837 C C . LYS A 1 107 ? -13.112 -1.311 4.593 1.00 98.44 107 LYS A C 1
ATOM 839 O O . LYS A 1 107 ? -13.066 -0.085 4.500 1.00 98.44 107 LYS A O 1
ATOM 844 N N . VAL A 1 108 ? -12.051 -2.030 4.959 1.00 98.50 108 VAL A N 1
ATOM 845 C CA . VAL A 1 108 ? -10.730 -1.435 5.200 1.00 98.50 108 VAL A CA 1
ATOM 846 C C . VAL A 1 108 ? -10.126 -0.886 3.904 1.00 98.50 108 VAL A C 1
ATOM 848 O O . VAL A 1 108 ? -9.589 0.223 3.912 1.00 98.50 108 VAL A O 1
ATOM 851 N N . PHE A 1 109 ? -10.248 -1.609 2.789 1.00 98.62 109 PHE A N 1
ATOM 852 C CA . PHE A 1 109 ? -9.779 -1.129 1.488 1.00 98.62 109 PHE A CA 1
ATOM 853 C C . PHE A 1 109 ? -10.608 0.049 0.963 1.00 98.62 109 PHE A C 1
ATOM 855 O O . PHE A 1 109 ? -10.033 1.039 0.522 1.00 98.62 109 PHE A O 1
ATOM 862 N N . GLU A 1 110 ? -11.934 0.002 1.082 1.00 98.50 110 GLU A N 1
ATOM 863 C CA . GLU A 1 110 ? -12.819 1.131 0.756 1.00 98.50 110 GLU A CA 1
ATOM 864 C C . GLU A 1 110 ? -12.411 2.384 1.544 1.00 98.50 110 GLU A C 1
ATOM 866 O O . GLU A 1 110 ? -12.206 3.450 0.967 1.00 98.50 110 GLU A O 1
ATOM 871 N N . THR A 1 111 ? -12.150 2.232 2.848 1.00 98.06 111 THR A N 1
ATOM 872 C CA . THR A 1 111 ? -11.691 3.337 3.704 1.00 98.06 111 THR A CA 1
ATOM 873 C C . THR A 1 111 ? -10.402 3.977 3.181 1.00 98.06 111 THR A C 1
ATOM 875 O O . THR A 1 111 ? -10.299 5.203 3.143 1.00 98.06 111 THR A O 1
ATOM 878 N N . VAL A 1 112 ? -9.393 3.185 2.795 1.00 98.06 112 VAL A N 1
ATOM 879 C CA . VAL A 1 112 ? -8.109 3.749 2.338 1.00 98.06 112 VAL A CA 1
ATOM 880 C C . VAL A 1 112 ? -8.217 4.388 0.952 1.00 98.06 112 VAL A C 1
ATOM 882 O O . VAL A 1 112 ? -7.590 5.421 0.720 1.00 98.06 112 VAL A O 1
ATOM 885 N N . ILE A 1 113 ? -9.043 3.824 0.065 1.00 98.50 113 ILE A N 1
ATOM 886 C CA . ILE A 1 113 ? -9.323 4.365 -1.274 1.00 98.50 113 ILE A CA 1
ATOM 887 C C . ILE A 1 113 ? -9.982 5.741 -1.171 1.00 98.50 113 ILE A C 1
ATOM 889 O O . ILE A 1 113 ? -9.576 6.669 -1.870 1.00 98.50 113 ILE A O 1
ATOM 893 N N . GLU A 1 114 ? -10.968 5.878 -0.285 1.00 98.00 114 GLU A N 1
ATOM 894 C CA . GLU A 1 114 ? -11.711 7.125 -0.095 1.00 98.00 114 GLU A CA 1
ATOM 895 C C . GLU A 1 114 ? -10.885 8.188 0.631 1.00 98.00 114 GLU A C 1
ATOM 897 O O . GLU A 1 114 ? -10.854 9.346 0.215 1.00 98.00 114 GLU A O 1
ATOM 902 N N . LYS A 1 115 ? -10.211 7.814 1.725 1.00 98.00 115 LYS A N 1
ATOM 903 C CA . LYS A 1 115 ? -9.518 8.782 2.586 1.00 98.00 115 LYS A CA 1
ATOM 904 C C . LYS A 1 115 ? -8.167 9.226 2.043 1.00 98.00 115 LYS A C 1
ATOM 906 O O . LYS A 1 115 ? -7.774 10.368 2.271 1.00 98.00 115 LYS A O 1
ATOM 911 N N . TYR A 1 116 ? -7.433 8.332 1.382 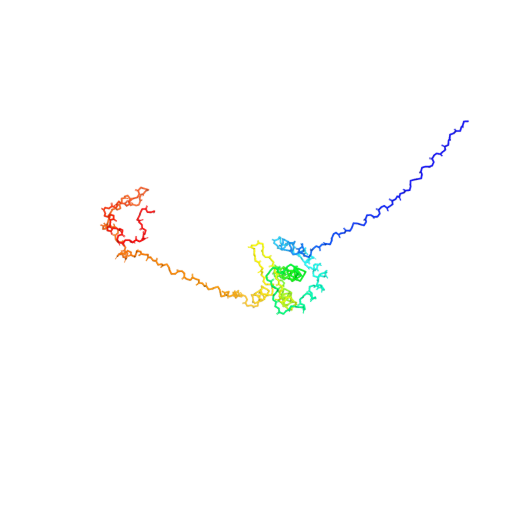1.00 98.31 116 TYR A N 1
ATOM 912 C CA . TYR A 1 116 ? -6.038 8.564 1.006 1.00 98.31 116 TYR A CA 1
ATOM 913 C C . TYR A 1 116 ? -5.764 8.195 -0.462 1.00 98.31 116 TYR A C 1
ATOM 915 O O . TYR A 1 116 ? -4.857 7.405 -0.741 1.00 98.31 116 TYR A O 1
ATOM 923 N N . PRO A 1 117 ? -6.500 8.785 -1.427 1.00 98.00 117 PRO A N 1
ATOM 924 C CA . PRO A 1 117 ? -6.422 8.405 -2.840 1.00 98.00 117 PRO A CA 1
ATOM 925 C C . PRO A 1 117 ? -5.041 8.631 -3.473 1.00 98.00 117 PRO A C 1
ATOM 927 O O . PRO A 1 117 ? -4.719 7.993 -4.472 1.00 98.00 117 PRO A O 1
ATOM 930 N N . TYR A 1 118 ? -4.230 9.514 -2.885 1.00 98.19 118 TYR A N 1
ATOM 931 C CA . TYR A 1 118 ? -2.889 9.873 -3.358 1.00 98.19 118 TYR A CA 1
ATOM 932 C C . TYR A 1 118 ? -1.766 9.340 -2.462 1.00 98.19 118 TYR A C 1
ATOM 934 O O . TYR A 1 118 ? -0.620 9.770 -2.583 1.00 98.19 118 TYR A O 1
ATOM 942 N N . ALA A 1 119 ? -2.071 8.420 -1.542 1.00 98.19 119 ALA A N 1
ATOM 943 C CA . ALA A 1 119 ? -1.041 7.798 -0.726 1.00 98.19 119 ALA A CA 1
ATOM 944 C C . ALA A 1 119 ? -0.196 6.813 -1.530 1.00 98.19 119 ALA A C 1
ATOM 946 O O . ALA A 1 119 ? -0.699 6.015 -2.327 1.00 98.19 119 ALA A O 1
ATOM 947 N N . GLN A 1 120 ? 1.103 6.848 -1.257 1.00 97.19 120 GLN A N 1
ATOM 948 C CA . GLN A 1 120 ? 2.095 5.996 -1.893 1.00 97.19 120 GLN A CA 1
ATOM 949 C C . GLN A 1 120 ? 2.931 5.282 -0.838 1.00 97.19 120 GLN A C 1
ATOM 951 O O . GLN A 1 120 ? 3.178 5.817 0.240 1.00 97.19 120 GLN A O 1
ATOM 956 N N . SER A 1 121 ? 3.395 4.079 -1.152 1.00 96.44 121 SER A N 1
ATOM 957 C CA . SER A 1 121 ? 4.297 3.324 -0.282 1.00 96.44 121 SER A CA 1
ATOM 958 C C . SER A 1 121 ? 5.563 2.949 -1.034 1.00 96.44 121 SER A C 1
ATOM 960 O O . SER A 1 121 ? 5.515 2.650 -2.227 1.00 96.44 121 SER A O 1
ATOM 962 N N . PHE A 1 122 ? 6.700 2.994 -0.343 1.00 93.69 122 PHE A N 1
ATOM 963 C CA . PHE A 1 122 ? 7.994 2.657 -0.923 1.00 93.69 122 PHE A CA 1
ATOM 964 C C . PHE A 1 122 ? 8.192 1.140 -0.940 1.00 93.69 122 PHE A C 1
ATOM 966 O O . PHE A 1 122 ? 8.135 0.480 0.101 1.00 93.69 122 PHE A O 1
ATOM 973 N N . ASP A 1 123 ? 8.465 0.584 -2.115 1.00 91.88 123 ASP A N 1
ATOM 974 C CA . ASP A 1 123 ? 8.967 -0.776 -2.258 1.00 91.88 123 ASP A CA 1
ATOM 975 C C . ASP A 1 123 ? 10.503 -0.762 -2.144 1.00 91.88 123 ASP A C 1
ATOM 977 O O . ASP A 1 123 ? 11.160 0.004 -2.857 1.00 91.88 123 ASP A O 1
ATOM 981 N N . PRO A 1 124 ? 11.117 -1.629 -1.315 1.00 88.81 124 PRO A N 1
ATOM 982 C CA . PRO A 1 124 ? 12.574 -1.744 -1.207 1.00 88.81 124 PRO A CA 1
ATOM 983 C C . PRO A 1 124 ? 13.306 -2.007 -2.531 1.00 88.81 124 PRO A C 1
ATOM 985 O O . PRO A 1 124 ? 14.517 -1.805 -2.609 1.00 88.81 124 PRO A O 1
ATOM 988 N N . ARG A 1 125 ? 12.598 -2.459 -3.572 1.00 88.31 125 ARG A N 1
ATOM 989 C CA . ARG A 1 125 ? 13.115 -2.636 -4.934 1.00 88.31 125 ARG A CA 1
ATOM 990 C C . ARG A 1 125 ? 13.235 -1.320 -5.721 1.00 88.31 125 ARG A C 1
ATOM 992 O O . ARG A 1 125 ? 13.739 -1.343 -6.840 1.00 88.31 125 ARG A O 1
ATOM 999 N N . GLY A 1 126 ? 12.853 -0.183 -5.136 1.00 90.38 126 GLY A N 1
ATOM 1000 C CA . GLY A 1 126 ? 13.250 1.150 -5.598 1.00 90.38 126 GLY A CA 1
ATOM 1001 C C . GLY A 1 126 ? 12.158 1.985 -6.261 1.00 90.38 126 GLY A C 1
ATOM 1002 O O . GLY A 1 126 ? 12.485 2.958 -6.938 1.00 90.38 126 GLY A O 1
ATOM 1003 N N . TRP A 1 127 ? 10.882 1.645 -6.081 1.00 92.06 127 TRP A N 1
ATOM 1004 C CA . TRP A 1 127 ? 9.768 2.436 -6.610 1.00 92.06 127 TRP A CA 1
ATOM 1005 C C . TRP A 1 127 ? 8.704 2.697 -5.550 1.00 92.06 127 TRP A C 1
ATOM 1007 O O . TRP A 1 127 ? 8.585 1.971 -4.566 1.00 92.06 127 TRP A O 1
ATOM 1017 N N . TYR A 1 128 ? 7.906 3.731 -5.788 1.00 94.31 128 TYR A N 1
ATOM 1018 C CA . TYR A 1 128 ? 6.681 3.980 -5.045 1.00 94.31 128 TYR A CA 1
ATOM 1019 C C . TYR A 1 128 ? 5.498 3.362 -5.782 1.00 94.31 128 TYR A C 1
ATOM 1021 O O . TYR A 1 128 ? 5.422 3.441 -7.007 1.00 94.31 128 TYR A O 1
ATOM 1029 N N . TRP A 1 129 ? 4.573 2.763 -5.043 1.00 95.69 129 TRP A N 1
ATOM 1030 C CA . TRP A 1 129 ? 3.314 2.244 -5.579 1.00 95.69 129 TRP A CA 1
ATOM 1031 C C . TRP A 1 129 ? 2.121 2.926 -4.911 1.00 95.69 129 TRP A C 1
ATOM 1033 O O . TRP A 1 129 ? 2.209 3.365 -3.763 1.00 95.69 129 TRP A O 1
ATOM 1043 N N . SER A 1 130 ? 1.013 3.031 -5.646 1.00 97.75 130 SER A N 1
ATOM 1044 C CA . SER A 1 130 ? -0.231 3.655 -5.188 1.00 97.75 130 SER A CA 1
ATOM 1045 C C . SER A 1 130 ? -0.999 2.720 -4.256 1.00 97.75 130 SER A C 1
ATOM 1047 O O . SER A 1 130 ? -1.355 1.601 -4.637 1.00 97.75 130 SER A O 1
ATOM 1049 N N . ILE A 1 131 ? -1.291 3.185 -3.037 1.00 98.38 131 ILE A N 1
ATOM 1050 C CA . ILE A 1 131 ? -2.094 2.412 -2.080 1.00 98.38 131 ILE A CA 1
ATOM 1051 C C . ILE A 1 131 ? -3.511 2.207 -2.614 1.00 98.38 131 ILE A C 1
ATOM 1053 O O . ILE A 1 131 ? -4.032 1.094 -2.552 1.00 98.38 131 ILE A O 1
ATOM 1057 N N . LYS A 1 132 ? -4.111 3.270 -3.161 1.00 98.38 132 LYS A N 1
ATOM 1058 C CA . LYS A 1 132 ? -5.453 3.243 -3.746 1.00 98.38 132 LYS A CA 1
ATOM 1059 C C . LYS A 1 132 ? -5.544 2.204 -4.857 1.00 98.38 132 LYS A C 1
ATOM 1061 O O . LYS A 1 132 ? -6.389 1.323 -4.795 1.00 98.38 132 LYS A O 1
ATOM 1066 N N . GLU A 1 133 ? -4.648 2.290 -5.833 1.00 97.69 133 GLU A N 1
ATOM 1067 C CA . GLU A 1 133 ? -4.669 1.420 -7.012 1.00 97.69 133 GLU A CA 1
ATOM 1068 C C . GLU A 1 133 ? -4.537 -0.050 -6.599 1.00 97.69 133 GLU A C 1
ATOM 1070 O O . GLU A 1 133 ? -5.284 -0.917 -7.051 1.00 97.69 133 GLU A O 1
ATOM 1075 N N . LYS A 1 134 ? -3.631 -0.336 -5.653 1.00 97.88 134 LYS A N 1
ATOM 1076 C CA . LYS A 1 134 ? -3.462 -1.695 -5.146 1.00 97.88 134 LYS A CA 1
ATOM 1077 C C . LYS A 1 134 ? -4.684 -2.181 -4.365 1.00 97.88 134 LYS A C 1
ATOM 1079 O O . LYS A 1 134 ? -5.051 -3.347 -4.495 1.00 97.88 134 LYS A O 1
ATOM 1084 N N . ALA A 1 135 ? -5.307 -1.315 -3.570 1.00 98.19 135 ALA A N 1
ATOM 1085 C CA . ALA A 1 135 ? -6.531 -1.628 -2.840 1.00 98.19 135 ALA A CA 1
ATOM 1086 C C . ALA A 1 135 ? -7.710 -1.896 -3.792 1.00 98.19 135 ALA A C 1
ATOM 1088 O O . ALA A 1 135 ? -8.423 -2.876 -3.597 1.00 98.19 135 ALA A O 1
ATOM 1089 N N . GLU A 1 136 ? -7.874 -1.097 -4.850 1.00 97.56 136 GLU A N 1
ATOM 1090 C CA . GLU A 1 136 ? -8.900 -1.282 -5.887 1.00 97.56 136 GLU A CA 1
ATOM 1091 C C . GLU A 1 136 ? -8.718 -2.614 -6.626 1.00 97.56 136 GLU A C 1
ATOM 1093 O O . GLU A 1 136 ? -9.676 -3.377 -6.763 1.00 97.56 136 GLU A O 1
ATOM 1098 N N . MET A 1 137 ? -7.486 -2.954 -7.023 1.00 95.62 137 MET A N 1
ATOM 1099 C CA . MET A 1 137 ? -7.181 -4.266 -7.610 1.00 95.62 137 MET A CA 1
ATOM 1100 C C . MET A 1 137 ? -7.542 -5.414 -6.660 1.00 95.62 137 MET A C 1
ATOM 1102 O O . MET A 1 137 ? -8.116 -6.422 -7.080 1.00 95.62 137 MET A O 1
ATOM 1106 N N . THR A 1 138 ? -7.204 -5.281 -5.373 1.00 95.50 138 THR A N 1
ATOM 1107 C CA . THR A 1 138 ? -7.541 -6.292 -4.366 1.00 95.50 138 THR A CA 1
ATOM 1108 C C . THR A 1 138 ? -9.056 -6.412 -4.189 1.00 95.50 138 THR A C 1
ATOM 1110 O O . THR A 1 138 ? -9.560 -7.533 -4.153 1.00 95.50 138 THR A O 1
ATOM 1113 N N . LEU A 1 139 ? -9.801 -5.304 -4.140 1.00 95.69 139 LEU A N 1
ATOM 1114 C CA . LEU A 1 139 ? -11.266 -5.315 -4.065 1.00 95.69 139 LEU A CA 1
ATOM 1115 C C . LEU A 1 139 ? -11.897 -6.009 -5.271 1.00 95.69 139 LEU A C 1
ATOM 1117 O O . LEU A 1 139 ? -12.671 -6.947 -5.076 1.00 95.69 139 LEU A O 1
ATOM 1121 N N . ASN A 1 140 ? -11.510 -5.626 -6.493 1.00 93.81 140 ASN A N 1
ATOM 1122 C CA . ASN A 1 140 ? -11.999 -6.266 -7.717 1.00 93.81 140 ASN A CA 1
ATOM 1123 C C . ASN A 1 140 ? -11.735 -7.778 -7.657 1.00 93.81 140 ASN A C 1
ATOM 1125 O O . ASN A 1 140 ? -12.657 -8.578 -7.815 1.00 93.81 140 ASN A O 1
ATOM 1129 N N . LYS A 1 141 ? -10.518 -8.190 -7.283 1.00 93.00 141 LYS A N 1
ATOM 1130 C CA . LYS A 1 141 ? -10.181 -9.609 -7.113 1.00 93.00 141 LYS A CA 1
ATOM 1131 C C . LYS A 1 141 ? -11.080 -10.322 -6.100 1.00 93.00 141 LYS A C 1
ATOM 1133 O O . LYS A 1 141 ? -11.467 -11.467 -6.338 1.00 93.00 141 LYS A O 1
ATOM 1138 N N . LEU A 1 142 ? -11.393 -9.693 -4.968 1.00 91.50 142 LEU A N 1
ATOM 1139 C CA . LEU A 1 142 ? -12.275 -10.266 -3.944 1.00 91.50 142 LEU A CA 1
ATOM 1140 C C . LEU A 1 142 ? -13.742 -10.351 -4.396 1.00 91.50 142 LEU A C 1
ATOM 1142 O O . LEU A 1 142 ? -14.497 -11.153 -3.851 1.00 91.50 142 LEU A O 1
ATOM 1146 N N . GLU A 1 143 ? -14.165 -9.524 -5.348 1.00 89.81 143 GLU A N 1
ATOM 1147 C CA . GLU A 1 143 ? -15.530 -9.506 -5.884 1.00 89.81 143 GLU A CA 1
ATOM 1148 C C . GLU A 1 143 ? -15.717 -10.453 -7.064 1.00 89.81 143 GLU A C 1
ATOM 1150 O O . GLU A 1 143 ? -16.691 -11.204 -7.111 1.00 89.81 143 GLU A O 1
ATOM 1155 N N . THR A 1 144 ? -14.782 -10.437 -8.009 1.00 88.81 144 THR A N 1
ATOM 1156 C CA . THR A 1 144 ? -14.885 -11.175 -9.271 1.00 88.81 144 THR A CA 1
ATOM 1157 C C . THR A 1 144 ? -14.201 -12.537 -9.211 1.00 88.81 144 THR A C 1
ATOM 1159 O O . THR A 1 144 ? -14.454 -13.397 -10.056 1.00 88.81 144 THR A O 1
ATOM 1162 N N . GLY A 1 145 ? -13.307 -12.746 -8.239 1.00 81.50 145 GLY A N 1
ATOM 1163 C CA . GLY A 1 145 ? -12.416 -13.905 -8.191 1.00 81.50 145 GLY A CA 1
ATOM 1164 C C . GLY A 1 145 ? -11.365 -13.916 -9.308 1.00 81.50 145 GLY A C 1
ATOM 1165 O O . GLY A 1 145 ? -10.652 -14.911 -9.458 1.00 81.50 145 GLY A O 1
ATOM 1166 N N . ARG A 1 146 ? -11.257 -12.845 -10.104 1.00 69.62 146 ARG A N 1
ATOM 1167 C CA . ARG A 1 146 ? -10.326 -12.709 -11.231 1.00 69.62 146 ARG A CA 1
ATOM 1168 C C . ARG A 1 146 ? -9.336 -11.593 -10.924 1.00 69.62 146 ARG A C 1
ATOM 1170 O O . ARG A 1 146 ? -9.687 -10.592 -10.316 1.00 69.62 146 ARG A O 1
ATOM 1177 N N . VAL A 1 147 ? -8.082 -11.781 -11.321 1.00 60.53 147 VAL A N 1
ATOM 1178 C CA . VAL A 1 147 ? -7.095 -10.700 -11.278 1.00 60.53 147 VAL A CA 1
ATOM 1179 C C . VAL A 1 147 ? -7.188 -9.983 -12.616 1.00 60.53 147 VAL A C 1
ATOM 1181 O O . VAL A 1 147 ? -6.727 -10.506 -13.626 1.00 60.53 147 VAL A O 1
ATOM 1184 N N . GLU A 1 148 ? -7.843 -8.830 -12.629 1.00 58.84 148 GLU A N 1
ATOM 1185 C CA . GLU A 1 148 ? -7.700 -7.864 -13.713 1.00 58.84 148 GLU A CA 1
ATOM 1186 C C . GLU A 1 148 ? -6.475 -7.023 -13.354 1.00 58.84 148 GLU A C 1
ATOM 1188 O O . GLU A 1 148 ? -6.550 -6.094 -12.552 1.00 58.84 148 GLU A O 1
ATOM 1193 N N . GLU A 1 149 ? -5.304 -7.440 -13.839 1.00 55.56 149 GLU A N 1
ATOM 1194 C CA . GLU A 1 149 ? -4.141 -6.557 -13.832 1.00 55.56 149 GLU A CA 1
ATOM 1195 C C . GLU A 1 149 ? -4.504 -5.386 -14.740 1.00 55.56 149 GLU A C 1
ATOM 1197 O O . GLU A 1 149 ? -4.838 -5.593 -15.907 1.00 55.56 149 GLU A O 1
ATOM 1202 N N . ALA A 1 150 ? -4.519 -4.169 -14.189 1.00 52.62 150 ALA A N 1
ATOM 1203 C CA . ALA A 1 150 ? -4.519 -2.979 -15.018 1.00 52.62 150 ALA A CA 1
ATOM 1204 C C . ALA A 1 150 ? -3.268 -3.097 -15.888 1.00 52.62 150 ALA A C 1
ATOM 1206 O O . ALA A 1 150 ? -2.153 -2.997 -15.375 1.00 52.62 150 ALA A O 1
ATOM 1207 N N . GLU A 1 151 ? -3.456 -3.440 -17.162 1.00 47.28 151 GLU A N 1
ATOM 1208 C CA . GLU A 1 151 ? -2.378 -3.471 -18.135 1.00 47.28 151 GLU A CA 1
ATOM 1209 C C . GLU A 1 151 ? -1.774 -2.068 -18.108 1.00 47.28 151 GLU A C 1
ATOM 1211 O O . GLU A 1 151 ? -2.406 -1.101 -18.541 1.00 47.28 151 GLU A O 1
ATOM 1216 N N . SER A 1 152 ? -0.587 -1.923 -17.513 1.00 50.66 152 SER A N 1
ATOM 1217 C CA . SER A 1 152 ? 0.202 -0.735 -17.770 1.00 50.66 152 SER A CA 1
ATOM 1218 C C . SER A 1 152 ? 0.381 -0.710 -19.281 1.00 50.66 152 SER A C 1
ATOM 1220 O O . SER A 1 152 ? 0.799 -1.704 -19.879 1.00 50.66 152 SER A O 1
ATOM 1222 N N . GLU A 1 153 ? 0.016 0.401 -19.915 1.00 50.12 153 GLU A N 1
ATOM 1223 C CA . GLU A 1 153 ? 0.394 0.684 -21.297 1.00 50.12 153 GLU A CA 1
ATOM 1224 C C . GLU A 1 153 ? 1.921 0.884 -21.336 1.00 50.12 153 GLU A C 1
ATOM 1226 O O . GLU A 1 153 ? 2.436 1.969 -21.588 1.00 50.12 153 GLU A O 1
ATOM 1231 N N . GLU A 1 154 ? 2.687 -0.146 -20.988 1.00 54.41 154 GLU A N 1
ATOM 1232 C CA . GLU A 1 154 ? 4.084 -0.219 -21.351 1.00 54.41 154 GLU A CA 1
ATOM 1233 C C . GLU A 1 154 ? 4.091 -0.517 -22.842 1.00 54.41 154 GLU A C 1
ATOM 1235 O O . GLU A 1 154 ? 3.663 -1.589 -23.272 1.00 54.41 154 GLU A O 1
ATOM 1240 N N . ASP A 1 155 ? 4.540 0.457 -23.636 1.00 51.47 155 ASP A N 1
ATOM 1241 C CA . ASP A 1 155 ? 4.851 0.264 -25.046 1.00 51.47 155 ASP A CA 1
ATOM 1242 C C . ASP A 1 155 ? 5.769 -0.955 -25.163 1.00 51.47 155 ASP A C 1
ATOM 1244 O O . ASP A 1 155 ? 6.984 -0.873 -24.957 1.00 51.47 155 ASP A O 1
ATOM 1248 N N . VAL A 1 156 ? 5.190 -2.120 -25.460 1.00 57.97 156 VAL A N 1
ATOM 1249 C CA . VAL A 1 156 ? 5.958 -3.335 -25.688 1.00 57.97 156 VAL A CA 1
ATOM 1250 C C . VAL A 1 156 ? 6.789 -3.054 -26.928 1.00 57.97 156 VAL A C 1
ATOM 1252 O O . VAL A 1 156 ? 6.292 -3.104 -28.055 1.00 57.97 156 VAL A O 1
ATOM 1255 N N . VAL A 1 157 ? 8.067 -2.729 -26.733 1.00 66.19 157 VAL A N 1
ATOM 1256 C CA . VAL A 1 157 ? 9.025 -2.598 -27.827 1.00 66.19 157 VAL A CA 1
ATOM 1257 C C . VAL A 1 157 ? 9.231 -4.000 -28.382 1.00 66.19 157 VAL A C 1
ATOM 1259 O O . VAL A 1 157 ? 10.128 -4.738 -27.970 1.00 66.19 157 VAL A O 1
ATOM 1262 N N . ILE A 1 158 ? 8.363 -4.393 -29.315 1.00 66.25 158 ILE A N 1
ATOM 1263 C CA . ILE A 1 158 ? 8.516 -5.612 -30.099 1.00 66.25 158 ILE A CA 1
ATOM 1264 C C . ILE A 1 158 ? 9.785 -5.413 -30.919 1.00 66.25 158 ILE A C 1
ATOM 1266 O O . ILE A 1 158 ? 9.778 -4.830 -32.005 1.00 66.25 158 ILE A O 1
ATOM 1270 N N . THR A 1 159 ? 10.905 -5.874 -30.372 1.00 65.75 159 THR A N 1
ATOM 1271 C CA . THR A 1 159 ? 12.179 -5.838 -31.073 1.00 65.75 159 THR A CA 1
ATOM 1272 C C . THR A 1 159 ? 12.073 -6.860 -32.189 1.00 65.75 159 THR A C 1
ATOM 1274 O O . THR A 1 159 ? 12.142 -8.069 -31.963 1.00 65.75 159 THR A O 1
ATOM 1277 N N . ARG A 1 160 ? 11.835 -6.383 -33.411 1.00 73.38 160 ARG A N 1
ATOM 1278 C CA . ARG A 1 160 ? 11.852 -7.238 -34.591 1.00 73.38 160 ARG A CA 1
ATOM 1279 C C . ARG A 1 160 ? 13.277 -7.761 -34.753 1.00 73.38 160 ARG A C 1
ATOM 1281 O O . ARG A 1 160 ? 14.158 -7.025 -35.193 1.00 73.38 160 ARG A O 1
ATOM 1288 N N . VAL A 1 161 ? 13.494 -9.025 -34.390 1.00 69.56 161 VAL A N 1
ATOM 1289 C CA . VAL A 1 161 ? 14.752 -9.721 -34.670 1.00 69.56 161 VAL A CA 1
ATOM 1290 C C . VAL A 1 161 ? 14.964 -9.665 -36.178 1.00 69.56 161 VAL A C 1
ATOM 1292 O O . VAL A 1 161 ? 14.172 -10.206 -36.950 1.00 69.56 161 VAL A O 1
ATOM 1295 N N . THR A 1 162 ? 15.993 -8.936 -36.592 1.00 69.88 162 THR A N 1
ATOM 1296 C CA . THR A 1 162 ? 16.388 -8.811 -37.991 1.00 69.88 162 THR A CA 1
ATOM 1297 C C . THR A 1 162 ? 17.664 -9.620 -38.135 1.00 69.88 162 THR A C 1
ATOM 1299 O O . THR A 1 162 ? 18.679 -9.239 -37.563 1.00 69.88 162 THR A O 1
ATOM 1302 N N . LEU A 1 163 ? 17.590 -10.761 -38.823 1.00 67.81 163 LEU A N 1
ATOM 1303 C CA . LEU A 1 163 ? 18.788 -11.505 -39.212 1.00 67.81 163 LEU A CA 1
ATOM 1304 C C . LEU A 1 163 ? 19.481 -10.703 -40.313 1.00 67.81 163 LEU A C 1
ATOM 1306 O O . LEU A 1 163 ? 18.826 -10.350 -41.300 1.00 67.81 163 LEU A O 1
ATOM 1310 N N . TYR A 1 164 ? 20.758 -10.376 -40.132 1.00 69.56 164 TYR A N 1
ATOM 1311 C CA . TYR A 1 164 ? 21.504 -9.603 -41.131 1.00 69.56 164 TYR A CA 1
ATOM 1312 C C . TYR A 1 164 ? 21.926 -10.480 -42.307 1.00 69.56 164 TYR A C 1
ATOM 1314 O O . TYR A 1 164 ? 21.976 -9.997 -43.437 1.00 69.56 164 TYR A O 1
ATOM 1322 N N . ASP A 1 165 ? 22.148 -11.769 -42.044 1.00 76.88 165 ASP A N 1
ATOM 1323 C CA . ASP A 1 165 ? 22.449 -12.779 -43.050 1.00 76.88 165 ASP A CA 1
ATOM 1324 C C . ASP A 1 165 ? 21.446 -13.932 -42.936 1.00 76.88 165 ASP A C 1
ATOM 1326 O O . ASP A 1 165 ? 21.565 -14.836 -42.100 1.00 76.88 165 ASP A O 1
ATOM 1330 N N . LYS A 1 166 ? 20.375 -13.846 -43.729 1.00 78.88 166 LYS A N 1
ATOM 1331 C CA . LYS A 1 166 ? 19.410 -14.934 -43.853 1.00 78.88 166 LYS A CA 1
ATOM 1332 C C . LYS A 1 166 ? 20.049 -15.983 -44.757 1.00 78.88 166 LYS A C 1
ATOM 1334 O O . LYS A 1 166 ? 20.181 -15.726 -45.945 1.00 78.88 166 LYS A O 1
ATOM 1339 N N . GLY A 1 167 ? 20.367 -17.149 -44.197 1.00 85.69 167 GLY A N 1
ATOM 1340 C CA . GLY A 1 167 ? 20.874 -18.271 -44.980 1.00 85.69 167 GLY A CA 1
ATOM 1341 C C . GLY A 1 167 ? 19.982 -18.598 -46.181 1.00 85.69 167 GLY A C 1
ATOM 1342 O O . GLY A 1 167 ? 18.753 -18.448 -46.130 1.00 85.69 167 GLY A O 1
ATOM 1343 N N . ASP A 1 168 ? 20.611 -19.051 -47.259 1.00 89.06 168 ASP A N 1
ATOM 1344 C CA . ASP A 1 168 ? 19.951 -19.315 -48.539 1.00 89.06 168 ASP A CA 1
ATOM 1345 C C . ASP A 1 168 ? 19.079 -20.585 -48.525 1.00 89.06 168 ASP A C 1
ATOM 1347 O O . ASP A 1 168 ? 18.276 -20.802 -49.438 1.00 89.06 168 ASP A O 1
ATOM 1351 N N . GLU A 1 169 ? 19.194 -21.430 -47.492 1.00 87.69 169 GLU A N 1
ATOM 1352 C CA . GLU A 1 169 ? 18.475 -22.701 -47.383 1.00 87.69 169 GLU A CA 1
ATOM 1353 C C . GLU A 1 169 ? 17.736 -22.815 -46.036 1.00 87.69 169 GLU A C 1
ATOM 1355 O O . GLU A 1 169 ? 18.311 -22.646 -44.965 1.00 87.69 169 GLU A O 1
ATOM 1360 N N . PHE A 1 170 ? 16.436 -23.134 -46.062 1.00 84.12 170 PHE A N 1
ATOM 1361 C CA . PHE A 1 170 ? 15.695 -23.496 -44.850 1.00 84.12 170 PHE A CA 1
ATOM 1362 C C . PHE A 1 170 ? 14.593 -24.528 -45.148 1.00 84.12 170 PHE A C 1
ATOM 1364 O O . PHE A 1 170 ? 13.704 -24.235 -45.955 1.00 84.12 170 PHE A O 1
ATOM 1371 N N . PRO A 1 171 ? 14.584 -25.700 -44.478 1.00 86.44 171 PRO A N 1
ATOM 1372 C CA . PRO A 1 171 ? 15.608 -26.199 -43.549 1.00 86.44 171 PRO A CA 1
ATOM 1373 C C . PRO A 1 171 ? 16.911 -26.581 -44.275 1.00 86.44 171 PRO A C 1
ATOM 1375 O O . PRO A 1 171 ? 16.862 -27.031 -45.415 1.00 86.44 171 PRO A O 1
ATOM 1378 N N . VAL A 1 172 ? 18.060 -26.426 -43.609 1.00 88.62 172 VAL A N 1
ATOM 1379 C CA . VAL A 1 172 ? 19.382 -26.746 -44.178 1.00 88.62 172 VAL A CA 1
ATOM 1380 C C . VAL A 1 172 ? 19.634 -28.254 -44.177 1.00 88.62 172 VAL A C 1
ATOM 1382 O O . VAL A 1 172 ? 19.575 -28.901 -43.129 1.00 88.62 172 VAL A O 1
ATOM 1385 N N . ASP A 1 173 ? 19.992 -28.808 -45.334 1.00 91.50 173 ASP A N 1
ATOM 1386 C CA . ASP A 1 173 ? 20.514 -30.169 -45.458 1.00 91.50 173 ASP A CA 1
ATOM 1387 C C . ASP A 1 173 ? 22.033 -30.207 -45.205 1.00 91.50 173 ASP A C 1
ATOM 1389 O O . ASP A 1 173 ? 22.863 -29.981 -46.091 1.00 91.50 173 ASP A O 1
ATOM 1393 N N . TYR A 1 174 ? 22.414 -30.512 -43.964 1.00 88.75 174 TYR A N 1
ATOM 1394 C CA . TYR A 1 174 ? 23.813 -30.548 -43.534 1.00 88.75 174 TYR A CA 1
ATOM 1395 C C . TYR A 1 174 ? 24.648 -31.648 -44.210 1.00 88.75 174 TYR A C 1
ATOM 1397 O O . TYR A 1 174 ? 25.874 -31.514 -44.293 1.00 88.75 174 TYR A O 1
ATOM 1405 N N . GLU A 1 175 ? 24.037 -32.716 -44.730 1.00 91.00 175 GLU A N 1
ATOM 1406 C CA . GLU A 1 175 ? 24.780 -33.799 -45.390 1.00 91.00 175 GLU A CA 1
ATOM 1407 C C . GLU A 1 175 ? 25.394 -33.354 -46.724 1.00 91.00 175 GLU A C 1
ATOM 1409 O O . GLU A 1 175 ? 26.421 -33.897 -47.145 1.00 91.00 175 GLU A O 1
ATOM 1414 N N . LYS A 1 176 ? 24.853 -32.296 -47.348 1.00 92.75 176 LYS A N 1
ATOM 1415 C CA . LYS A 1 176 ? 25.464 -31.646 -48.522 1.00 92.75 176 LYS A CA 1
ATOM 1416 C C . LYS A 1 176 ? 26.826 -31.029 -48.208 1.00 92.75 176 LYS A C 1
ATOM 1418 O O . LYS A 1 176 ? 27.703 -30.984 -49.073 1.00 92.75 176 LYS A O 1
ATOM 1423 N N . TYR A 1 177 ? 27.015 -30.544 -46.982 1.00 92.25 177 TYR A N 1
ATOM 1424 C CA . TYR A 1 177 ? 28.162 -29.708 -46.617 1.00 92.25 177 TYR A CA 1
ATOM 1425 C C . TYR A 1 177 ? 29.156 -30.387 -45.677 1.00 92.25 177 TYR A C 1
ATOM 1427 O O . TYR A 1 177 ? 30.259 -29.876 -45.459 1.00 92.25 177 TYR A O 1
ATOM 1435 N N . GLY A 1 178 ? 28.821 -31.554 -45.136 1.00 92.25 178 GLY A N 1
ATOM 1436 C CA . GLY A 1 178 ? 29.687 -32.287 -44.225 1.00 92.25 178 GLY A CA 1
ATOM 1437 C C . GLY A 1 178 ? 29.246 -33.725 -44.018 1.00 92.25 178 GLY A C 1
ATOM 1438 O O . GLY A 1 178 ? 28.545 -34.305 -44.839 1.00 92.25 178 GLY A O 1
ATOM 1439 N N . LYS A 1 179 ? 29.737 -34.345 -42.948 1.00 92.62 179 LYS A N 1
ATOM 1440 C CA . LYS A 1 179 ? 29.353 -35.704 -42.555 1.00 92.62 179 LYS A CA 1
ATOM 1441 C C . LYS A 1 179 ? 29.230 -35.815 -41.051 1.00 92.62 179 LYS A C 1
ATOM 1443 O O . LYS A 1 179 ? 30.133 -35.385 -40.333 1.00 92.62 179 LYS A O 1
ATOM 1448 N N . PHE A 1 180 ? 28.168 -36.457 -40.593 1.00 91.44 180 PHE A N 1
ATOM 1449 C CA . PHE A 1 180 ? 28.038 -36.867 -39.206 1.00 91.44 180 PHE A CA 1
ATOM 1450 C C . PHE A 1 180 ? 28.906 -38.100 -38.940 1.00 91.44 180 PHE A C 1
ATOM 1452 O O . PHE A 1 180 ? 29.014 -39.009 -39.762 1.00 91.44 180 PHE A O 1
ATOM 1459 N N . LEU A 1 181 ? 29.595 -38.099 -37.804 1.00 91.06 181 LEU A N 1
ATOM 1460 C CA . LEU A 1 181 ? 30.394 -39.212 -37.311 1.00 91.06 181 LEU A CA 1
ATOM 1461 C C . LEU A 1 181 ? 29.899 -39.591 -35.921 1.00 91.06 181 LEU A C 1
ATOM 1463 O O . LEU A 1 181 ? 29.626 -38.719 -35.098 1.00 91.06 181 LEU A O 1
ATOM 1467 N N . ASN A 1 182 ? 29.874 -40.895 -35.639 1.00 88.88 182 ASN A N 1
ATOM 1468 C CA . ASN A 1 1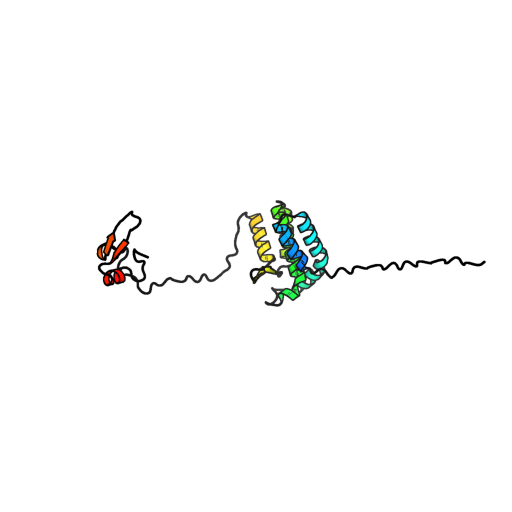82 ? 29.502 -41.453 -34.335 1.00 88.88 182 ASN A CA 1
ATOM 1469 C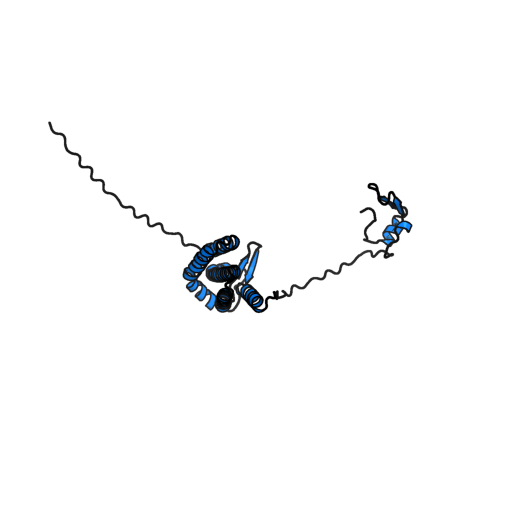 C . ASN A 1 182 ? 28.101 -41.031 -33.854 1.00 88.88 182 ASN A C 1
ATOM 1471 O O . ASN A 1 182 ? 27.905 -40.768 -32.668 1.00 88.88 182 ASN A O 1
ATOM 1475 N N . GLU A 1 183 ? 27.133 -40.980 -34.768 1.00 85.31 183 GLU A N 1
ATOM 1476 C CA . GLU A 1 183 ? 25.721 -40.762 -34.444 1.00 85.31 183 GLU A CA 1
ATOM 1477 C C . GLU A 1 183 ? 25.262 -41.710 -33.323 1.00 85.31 183 GLU A C 1
ATOM 1479 O O . GLU A 1 183 ? 25.553 -42.910 -33.336 1.00 85.31 183 GLU A O 1
ATOM 1484 N N . GLY A 1 184 ? 24.618 -41.149 -32.295 1.00 84.50 184 GLY A N 1
ATOM 1485 C CA . GLY A 1 184 ? 24.158 -41.893 -31.117 1.00 84.50 184 GLY A CA 1
ATOM 1486 C C . GLY A 1 184 ? 25.247 -42.305 -30.113 1.00 84.50 184 GLY A C 1
ATOM 1487 O O . GLY A 1 184 ? 24.957 -43.064 -29.189 1.00 84.50 184 GLY A O 1
ATOM 1488 N N . LYS A 1 185 ? 26.495 -41.835 -30.252 1.00 90.44 185 LYS A N 1
ATOM 1489 C CA . LYS A 1 185 ? 27.602 -42.126 -29.318 1.00 90.44 185 LYS A CA 1
ATOM 1490 C C . LYS A 1 185 ? 28.144 -40.852 -28.664 1.00 90.44 185 LYS A C 1
ATOM 1492 O O . LYS A 1 185 ? 28.004 -39.752 -29.184 1.00 90.44 185 LYS A O 1
ATOM 1497 N N . LYS A 1 186 ? 28.844 -41.011 -27.531 1.00 85.38 186 LYS A N 1
ATOM 1498 C CA . LYS A 1 186 ? 29.434 -39.907 -26.738 1.00 85.38 186 LYS A CA 1
ATOM 1499 C C . LYS A 1 186 ? 30.392 -39.004 -27.535 1.00 85.38 186 LYS A C 1
ATOM 1501 O O . LYS A 1 186 ? 30.589 -37.854 -27.172 1.00 85.38 186 LYS A O 1
ATOM 1506 N N . ASN A 1 187 ? 31.007 -39.526 -28.593 1.00 86.19 187 ASN A N 1
ATOM 1507 C CA . ASN A 1 187 ? 31.956 -38.824 -29.459 1.00 86.19 187 ASN A CA 1
ATOM 1508 C C . ASN A 1 187 ? 31.342 -38.412 -30.811 1.00 86.19 187 ASN A C 1
ATOM 1510 O O . ASN A 1 187 ? 32.047 -38.403 -31.826 1.00 86.19 187 ASN A O 1
ATOM 1514 N N . TYR A 1 188 ? 30.038 -38.124 -30.825 1.00 87.94 188 TYR A N 1
ATOM 1515 C CA . TYR A 1 188 ? 29.342 -37.554 -31.974 1.00 87.94 188 TYR A CA 1
ATOM 1516 C C . TYR A 1 188 ? 30.015 -36.257 -32.442 1.00 87.94 188 TYR A C 1
ATOM 1518 O O . TYR A 1 188 ? 30.372 -35.405 -31.627 1.00 87.94 188 TYR A O 1
ATOM 1526 N N . LYS A 1 189 ? 30.223 -36.131 -33.755 1.00 89.19 189 LYS A N 1
ATOM 1527 C CA . LYS A 1 189 ? 30.846 -34.954 -34.369 1.00 89.19 189 LYS A CA 1
ATOM 1528 C C . LYS A 1 189 ? 30.389 -34.791 -35.809 1.00 89.19 189 LYS A C 1
ATOM 1530 O O . LYS A 1 189 ? 30.474 -35.735 -36.591 1.00 89.19 189 LYS A O 1
ATOM 1535 N N . PHE A 1 190 ? 30.030 -33.578 -36.196 1.00 89.81 190 PHE A N 1
ATOM 1536 C CA . PHE A 1 190 ? 29.898 -33.209 -37.598 1.00 89.81 190 PHE A CA 1
ATOM 1537 C C . PHE A 1 190 ? 31.254 -32.760 -38.161 1.00 89.81 190 PHE A C 1
ATOM 1539 O O . PHE A 1 190 ? 31.978 -31.972 -37.555 1.00 89.81 190 PHE A O 1
ATOM 1546 N N . VAL A 1 191 ? 31.655 -33.271 -39.318 1.00 90.44 191 VAL A N 1
ATOM 1547 C CA . VAL A 1 191 ? 32.879 -32.847 -40.006 1.00 90.44 191 VAL A CA 1
ATOM 1548 C C . VAL A 1 191 ? 32.487 -32.070 -41.248 1.00 90.44 191 VAL A C 1
ATOM 1550 O O . VAL A 1 191 ? 31.991 -32.646 -42.216 1.00 90.44 191 VAL A O 1
ATOM 1553 N N . ILE A 1 192 ? 32.729 -30.761 -41.211 1.00 91.50 192 ILE A N 1
ATOM 1554 C CA . ILE A 1 192 ? 32.460 -29.845 -42.319 1.00 91.50 192 ILE A CA 1
ATOM 1555 C C . ILE A 1 192 ? 33.439 -30.145 -43.458 1.00 91.50 192 ILE A C 1
ATOM 1557 O O . ILE A 1 192 ? 34.650 -30.219 -43.248 1.00 91.50 192 ILE A O 1
ATOM 1561 N N . LYS A 1 193 ? 32.908 -30.322 -44.666 1.00 91.69 193 LYS A N 1
ATOM 1562 C CA . LYS A 1 193 ? 33.672 -30.517 -45.906 1.00 91.69 193 LYS A CA 1
ATOM 1563 C C . LYS A 1 193 ? 33.625 -29.298 -46.816 1.00 91.69 193 LYS A C 1
ATOM 1565 O O . LYS A 1 193 ? 34.600 -29.035 -47.510 1.00 91.69 193 LYS A O 1
ATOM 1570 N N . ASN A 1 194 ? 32.506 -28.577 -46.806 1.00 91.00 194 ASN A N 1
ATOM 1571 C CA . ASN A 1 194 ? 32.305 -27.348 -47.559 1.00 91.00 194 ASN A CA 1
ATOM 1572 C C . ASN A 1 194 ? 31.912 -26.216 -46.594 1.00 91.00 194 ASN A C 1
ATOM 1574 O O . ASN A 1 194 ? 30.724 -26.008 -46.358 1.00 91.00 194 ASN A O 1
ATOM 1578 N N . PRO A 1 195 ? 32.893 -25.518 -45.998 1.00 86.56 195 PRO A N 1
ATOM 1579 C CA . PRO A 1 195 ? 32.620 -24.477 -45.012 1.00 86.56 195 PRO A CA 1
ATOM 1580 C C . PRO A 1 195 ? 31.934 -23.249 -45.615 1.00 86.56 195 PRO A C 1
ATOM 1582 O O . PRO A 1 195 ? 31.061 -22.688 -44.968 1.00 86.56 195 PRO A O 1
ATOM 1585 N N . ILE A 1 196 ? 32.288 -22.870 -46.848 1.00 88.56 196 ILE A N 1
ATOM 1586 C CA . ILE A 1 196 ? 31.715 -21.698 -47.525 1.00 88.56 196 ILE A CA 1
ATOM 1587 C C . ILE A 1 196 ? 30.241 -21.962 -47.836 1.00 88.56 196 ILE A C 1
ATOM 1589 O O . ILE A 1 196 ? 29.381 -21.247 -47.347 1.00 88.56 196 ILE A O 1
ATOM 1593 N N . GLY A 1 197 ? 29.938 -23.070 -48.522 1.00 88.56 197 GLY A N 1
ATOM 1594 C CA . GLY A 1 197 ? 28.551 -23.396 -48.858 1.00 88.56 197 GLY A CA 1
ATOM 1595 C C . GLY A 1 197 ? 27.668 -23.662 -47.636 1.00 88.56 197 GLY A C 1
ATOM 1596 O O . GLY A 1 197 ? 26.474 -23.398 -47.693 1.00 88.56 197 GLY A O 1
ATOM 1597 N N . LEU A 1 198 ? 28.239 -24.162 -46.529 1.00 89.00 198 LEU A N 1
ATOM 1598 C CA . LEU A 1 198 ? 27.495 -24.289 -45.277 1.00 89.00 198 LEU A CA 1
ATOM 1599 C C . LEU A 1 198 ? 27.156 -22.916 -44.700 1.00 89.00 198 LEU A C 1
ATOM 1601 O O . LEU A 1 198 ? 26.024 -22.722 -44.276 1.00 89.00 198 LEU A O 1
ATOM 1605 N N . SER A 1 199 ? 28.124 -21.994 -44.690 1.00 87.44 199 SER A N 1
ATOM 1606 C CA . SER A 1 199 ? 27.935 -20.623 -44.213 1.00 87.44 199 SER A CA 1
ATOM 1607 C C . SER A 1 199 ? 26.852 -19.906 -45.014 1.00 87.44 199 SER A C 1
ATOM 1609 O O . SER A 1 199 ? 25.954 -19.333 -44.411 1.00 87.44 199 SER A O 1
ATOM 1611 N N . ASP A 1 200 ? 26.884 -20.015 -46.344 1.00 89.38 200 ASP A N 1
ATOM 1612 C CA . ASP A 1 200 ? 25.873 -19.419 -47.226 1.00 89.38 200 ASP A CA 1
ATOM 1613 C C . ASP A 1 200 ? 24.479 -20.028 -46.968 1.00 89.38 200 ASP A C 1
ATOM 1615 O O . ASP A 1 200 ? 23.470 -19.329 -46.921 1.00 89.38 200 ASP A O 1
ATOM 1619 N N . ALA A 1 201 ? 24.410 -21.343 -46.727 1.00 90.12 201 ALA A N 1
ATOM 1620 C CA . ALA A 1 201 ? 23.153 -22.033 -46.445 1.00 90.12 201 ALA A CA 1
ATOM 1621 C C . ALA A 1 201 ? 22.553 -21.671 -45.076 1.00 90.12 201 ALA A C 1
ATOM 1623 O O . ALA A 1 201 ? 21.335 -21.540 -44.974 1.00 90.12 201 ALA A O 1
ATOM 1624 N N . VAL A 1 202 ? 23.376 -21.524 -44.027 1.00 88.69 202 VAL A N 1
ATOM 1625 C CA . VAL A 1 202 ? 22.901 -21.255 -42.655 1.00 88.69 202 VAL A CA 1
ATOM 1626 C C . VAL A 1 202 ? 22.775 -19.765 -42.322 1.00 88.69 202 VAL A C 1
ATOM 1628 O O . VAL A 1 202 ? 22.006 -19.425 -41.421 1.00 88.69 202 VAL A O 1
ATOM 1631 N N . GLY A 1 203 ? 23.509 -18.881 -43.005 1.00 87.31 203 GLY A N 1
ATOM 1632 C CA . GLY A 1 203 ? 23.652 -17.468 -42.634 1.00 87.31 203 GLY A CA 1
ATOM 1633 C C . GLY A 1 203 ? 24.173 -17.300 -41.199 1.00 87.31 203 GLY A C 1
ATOM 1634 O O . GLY A 1 203 ? 25.101 -17.991 -40.776 1.00 87.31 203 GLY A O 1
ATOM 1635 N N . GLU A 1 204 ? 23.514 -16.453 -40.398 1.00 78.81 204 GLU A N 1
ATOM 1636 C CA . GLU A 1 204 ? 23.748 -16.314 -38.940 1.00 78.81 204 GLU A CA 1
ATOM 1637 C C . GLU A 1 204 ? 23.252 -17.522 -38.099 1.00 78.81 204 GLU A C 1
ATOM 1639 O O . GLU A 1 204 ? 23.182 -17.455 -36.870 1.00 78.81 204 GLU A O 1
ATOM 1644 N N . GLY A 1 205 ? 22.864 -18.628 -38.741 1.00 72.94 205 GLY A N 1
ATOM 1645 C CA . GLY A 1 205 ? 22.304 -19.823 -38.111 1.00 72.94 205 GLY A CA 1
ATOM 1646 C C . GLY A 1 205 ? 23.293 -20.686 -37.312 1.00 72.94 205 GLY A C 1
ATOM 1647 O O . GLY A 1 205 ? 24.504 -20.473 -37.274 1.00 72.94 205 GLY A O 1
ATOM 1648 N N . ILE A 1 206 ? 22.752 -21.711 -36.647 1.00 68.25 206 ILE A N 1
ATOM 1649 C CA . ILE A 1 206 ? 23.495 -22.590 -35.733 1.00 68.25 206 ILE A CA 1
ATOM 1650 C C . ILE A 1 206 ? 24.208 -23.713 -36.504 1.00 68.25 206 ILE A C 1
ATOM 1652 O O . ILE A 1 206 ? 23.601 -24.440 -37.298 1.00 68.25 206 ILE A O 1
ATOM 1656 N N . TYR A 1 207 ? 25.504 -23.889 -36.234 1.00 75.56 207 TYR A N 1
ATOM 1657 C CA . TYR A 1 207 ? 26.303 -24.990 -36.774 1.00 75.56 207 TYR A CA 1
ATOM 1658 C C . TYR A 1 207 ? 26.051 -26.287 -35.987 1.00 75.56 207 TYR A C 1
ATOM 1660 O O . TYR A 1 207 ? 25.956 -26.234 -34.764 1.00 75.56 207 TYR A O 1
ATOM 1668 N N . PRO A 1 208 ? 26.076 -27.478 -36.615 1.00 72.62 208 PRO A N 1
ATOM 1669 C CA . PRO A 1 208 ? 25.767 -28.746 -35.933 1.00 72.62 208 PRO A CA 1
ATOM 1670 C C . PRO A 1 208 ? 26.716 -29.161 -34.793 1.00 72.62 208 PRO A C 1
ATOM 1672 O O . PRO A 1 208 ? 26.500 -30.198 -34.173 1.00 72.62 208 PRO A O 1
ATOM 1675 N N . ASN A 1 209 ? 27.790 -28.400 -34.558 1.00 69.12 209 ASN A N 1
ATOM 1676 C CA . ASN A 1 209 ? 28.797 -28.641 -33.521 1.00 69.12 209 ASN A CA 1
ATOM 1677 C C . ASN A 1 209 ? 28.871 -27.522 -32.464 1.00 69.12 209 ASN A C 1
ATOM 1679 O O . ASN A 1 209 ? 29.864 -27.481 -31.736 1.00 69.12 209 ASN A O 1
ATOM 1683 N N . SER A 1 210 ? 27.917 -26.585 -32.426 1.00 56.69 210 SER A N 1
ATOM 1684 C CA . SER A 1 210 ? 27.858 -25.585 -31.348 1.00 56.69 210 SER A CA 1
ATOM 1685 C C . SER A 1 210 ? 27.506 -26.226 -30.012 1.00 56.69 210 SER A C 1
ATOM 1687 O O . SER A 1 210 ? 26.533 -27.015 -30.011 1.00 56.69 210 SER A O 1
#

Secondary structure (DSSP, 8-state):
-------------------------HHHHHHHHHHHHHHT-HHHHHHHHHHHHHHHHHHHHHHHHT-SSPPPTT-GGGGHHHHHHHHHHHHHHHHHHHTT-HHHHHHHHHHHHHH-TT-EEEETTTEEEEHHHHHHHHHHHHHHSS-----------------SSB-S-SS--GGGTEEEESTTSTT-EEEES-HHHHHHHHBT---TT-

Foldseek 3Di:
DDDDDDDDDDDDDPPPPPPPDDPDDLVVLLVVLVVCLVVLVLVVLCVSLVVLCVVQVVVLQVLQVPDPAADDPPCLVVNRSVLSNLSSLLSNLSSCVVVVVNVVSLVSLVVSCVRHVRHWDDDPVGDIDTSNVVSVQVNCCSVVVDRPDPPDPPVPPPPPDDQPQAAPAPPDDCVVFWDWDPPPDPPIDTGGPHPPNVCNRQPVHDDPHD

pLDDT: mean 85.42, std 17.26, range [41.38, 98.81]